Protein AF-A0A840GLY2-F1 (afdb_monomer_lite)

Secondary structure (DSSP, 8-state):
----------------------------------------------------PPP----------TTSHHHHHHHHHHHHHHHHHHHHHHHHHHHHHHHHHHHHHHHHHHHHHTSS--PPPSSGGGSPP-EEEEE--SSSHHHHHHHHHHTT-EE-HHHHHHHTSTT----SS-EEEEEEEE-TTTTT--SSEEEHHHHHHHHHHTT-BPBPTTHHHHHHHH--SPPTT-EEEE-B--EE-TTS-EEEEEEEE-SS-EEEEEEE--TTPEEETT-EEEEEPP--SSTTHHHHHHHTT----

Structure (mmCIF, N/CA/C/O backbone):
data_AF-A0A840GLY2-F1
#
_entry.id   AF-A0A840GLY2-F1
#
loop_
_atom_site.group_PDB
_atom_site.id
_atom_site.type_symbol
_atom_site.label_atom_id
_atom_site.label_alt_id
_atom_site.label_comp_id
_atom_site.label_asym_id
_atom_site.label_entity_id
_atom_site.label_seq_id
_atom_site.pdbx_PDB_ins_code
_atom_site.Cartn_x
_atom_site.Cartn_y
_atom_site.Cartn_z
_atom_site.occupancy
_atom_site.B_iso_or_equiv
_atom_site.auth_seq_id
_atom_site.auth_comp_id
_atom_site.auth_asym_id
_atom_site.auth_atom_id
_atom_site.pdbx_PDB_model_num
ATOM 1 N N . MET A 1 1 ? -36.210 34.118 46.862 1.00 35.44 1 MET A N 1
ATOM 2 C CA . MET A 1 1 ? -36.158 35.225 45.886 1.00 35.44 1 MET A CA 1
ATOM 3 C C . MET A 1 1 ? -35.766 34.609 44.563 1.00 35.44 1 MET A C 1
ATOM 5 O O . MET A 1 1 ? -34.652 34.125 44.460 1.00 35.44 1 MET A O 1
ATOM 9 N N . GLU A 1 2 ? -36.771 34.162 43.816 1.00 34.62 2 GLU A N 1
ATOM 10 C CA . GLU A 1 2 ? -37.404 34.857 42.666 1.00 34.62 2 GLU A CA 1
ATOM 11 C C . GLU A 1 2 ? -36.790 34.300 41.367 1.00 34.62 2 GLU A C 1
ATOM 13 O O . GLU A 1 2 ? -35.580 34.361 41.198 1.00 34.62 2 GLU A O 1
ATOM 18 N N . ILE A 1 3 ? -37.504 33.421 40.640 1.00 31.73 3 ILE A N 1
ATOM 19 C CA . ILE A 1 3 ? -38.451 33.728 39.532 1.00 31.73 3 ILE A CA 1
ATOM 20 C C . ILE A 1 3 ? -37.669 34.408 38.390 1.00 31.73 3 ILE A C 1
ATOM 22 O O . ILE A 1 3 ? -37.096 35.463 38.605 1.00 31.73 3 ILE A O 1
ATOM 26 N N . GLY A 1 4 ? -37.485 33.842 37.194 1.00 28.92 4 GLY A N 1
ATOM 27 C CA . GLY A 1 4 ? -38.467 33.305 36.240 1.00 28.92 4 GLY A CA 1
ATOM 28 C C . GLY A 1 4 ? -38.358 34.138 34.945 1.00 28.92 4 GLY A C 1
ATOM 29 O O . GLY A 1 4 ? -38.180 35.347 35.041 1.00 28.92 4 GLY A O 1
ATOM 30 N N . ILE A 1 5 ? -38.311 33.522 33.753 1.00 35.03 5 ILE A N 1
ATOM 31 C CA . ILE A 1 5 ? -39.188 33.704 32.552 1.00 35.03 5 ILE A CA 1
ATOM 32 C C . ILE A 1 5 ? -38.252 33.400 31.345 1.00 35.03 5 ILE A C 1
ATOM 34 O O . ILE A 1 5 ? -37.137 33.910 31.348 1.00 35.03 5 ILE A O 1
ATOM 38 N N . LEU A 1 6 ? -38.425 32.466 30.394 1.00 29.66 6 LEU A N 1
ATOM 39 C CA . LEU A 1 6 ? -39.502 31.924 29.533 1.00 29.66 6 LEU A CA 1
ATOM 40 C C . LEU A 1 6 ? -39.936 32.808 28.334 1.00 29.66 6 LEU A C 1
ATOM 42 O O . LEU A 1 6 ? -40.080 34.010 28.468 1.00 29.66 6 LEU A O 1
ATOM 46 N N . GLU A 1 7 ? -40.200 32.132 27.205 1.00 31.02 7 GLU A N 1
ATOM 47 C CA . GLU A 1 7 ? -40.752 32.562 25.893 1.00 31.02 7 GLU A CA 1
ATOM 48 C C . GLU A 1 7 ? -39.745 33.065 24.833 1.00 31.02 7 GLU A C 1
ATOM 50 O O . GLU A 1 7 ? -39.014 34.019 25.058 1.00 31.02 7 GLU A O 1
ATOM 55 N N . ALA A 1 8 ? -39.505 32.419 23.677 1.00 33.22 8 ALA A N 1
ATOM 56 C CA . ALA A 1 8 ? -40.306 31.694 22.664 1.00 33.22 8 ALA A CA 1
ATOM 57 C C . ALA A 1 8 ? -41.008 32.598 21.637 1.00 33.22 8 ALA A C 1
ATOM 59 O O . ALA A 1 8 ? -42.093 33.071 21.925 1.00 33.22 8 ALA A O 1
ATOM 60 N N . ILE A 1 9 ? -40.452 32.720 20.415 1.00 31.83 9 ILE A N 1
ATOM 61 C CA . ILE A 1 9 ? -41.173 33.020 19.154 1.00 31.83 9 ILE A CA 1
ATOM 62 C C . ILE A 1 9 ? -40.372 32.424 17.965 1.00 31.83 9 ILE A C 1
ATOM 64 O O . ILE A 1 9 ? -39.223 32.799 17.746 1.00 31.83 9 ILE A O 1
ATOM 68 N N . GLY A 1 10 ? -40.963 31.505 17.187 1.00 27.16 10 GLY A N 1
ATOM 69 C CA . GLY A 1 10 ? -40.591 31.237 15.776 1.00 27.16 10 GLY A CA 1
ATOM 70 C C . GLY A 1 10 ? -41.620 31.888 14.830 1.00 27.16 10 GLY A C 1
ATOM 71 O O . GLY A 1 10 ? -42.424 32.678 15.317 1.00 27.16 10 GLY A O 1
ATOM 72 N N . PRO A 1 11 ? -41.769 31.517 13.541 1.00 45.19 11 PRO A N 1
ATOM 73 C CA . PRO A 1 11 ? -40.858 30.907 12.566 1.00 45.19 11 PRO A CA 1
ATOM 74 C C . PRO A 1 11 ? -40.712 31.790 11.290 1.00 45.19 11 PRO A C 1
ATOM 76 O O . PRO A 1 11 ? -41.474 32.732 11.088 1.00 45.19 11 PRO A O 1
ATOM 79 N N . ALA A 1 12 ? -39.805 31.459 10.360 1.00 32.25 12 ALA A N 1
ATOM 80 C CA . ALA A 1 12 ? -39.877 31.996 8.993 1.00 32.25 12 ALA A CA 1
ATOM 81 C C . ALA A 1 12 ? -39.403 30.988 7.933 1.00 32.25 12 ALA A C 1
ATOM 83 O O . ALA A 1 12 ? -38.275 30.505 7.935 1.00 32.25 12 ALA A O 1
ATOM 84 N N . SER A 1 13 ? -40.345 30.691 7.041 1.00 31.84 13 SER A N 1
ATOM 85 C CA . SER A 1 13 ? -40.283 29.898 5.812 1.00 31.84 13 SER A CA 1
ATOM 86 C C . SER A 1 13 ? -39.283 30.451 4.789 1.00 31.84 13 SER A C 1
ATOM 88 O O . SER A 1 13 ? -39.137 31.668 4.681 1.00 31.84 13 SER A O 1
ATOM 90 N N . GLY A 1 14 ? -38.645 29.591 3.979 1.00 28.25 14 GLY A N 1
ATOM 91 C CA . GLY A 1 14 ? -37.695 30.101 2.986 1.00 28.25 14 GLY A CA 1
ATOM 92 C C . GLY A 1 14 ? -37.009 29.141 2.016 1.00 28.25 14 GLY A C 1
ATOM 93 O O . GLY A 1 14 ? -35.805 29.234 1.856 1.00 28.25 14 GLY A O 1
ATOM 94 N N . ARG A 1 15 ? -37.797 28.347 1.284 1.00 29.39 15 ARG A N 1
ATOM 95 C CA . ARG A 1 15 ? -37.587 28.014 -0.144 1.00 29.39 15 ARG A CA 1
ATOM 96 C C . ARG A 1 15 ? -36.472 27.023 -0.556 1.00 29.39 15 ARG A C 1
ATOM 98 O O . ARG A 1 15 ? -35.274 27.235 -0.437 1.00 29.39 15 ARG A O 1
ATOM 105 N N . ILE A 1 16 ? -36.970 25.962 -1.186 1.00 32.50 16 ILE A N 1
ATOM 106 C CA . ILE A 1 16 ? -36.296 24.942 -1.986 1.00 32.50 16 ILE A CA 1
ATOM 107 C C . ILE A 1 16 ? -35.784 25.565 -3.292 1.00 32.50 16 ILE A C 1
ATOM 109 O O . ILE A 1 16 ? -36.554 26.215 -4.000 1.00 32.50 16 ILE A O 1
ATOM 113 N N . SER A 1 17 ? -34.547 25.259 -3.674 1.00 30.58 17 SER A N 1
ATOM 114 C CA . SER A 1 17 ? -34.108 25.328 -5.071 1.00 30.58 17 SER A CA 1
ATOM 115 C C . SER A 1 17 ? -33.097 24.223 -5.365 1.00 30.58 17 SER A C 1
ATOM 117 O O . SER A 1 17 ? -31.976 24.226 -4.865 1.00 30.58 17 SER A O 1
ATOM 119 N N . LYS A 1 18 ? -33.547 23.269 -6.189 1.00 35.34 18 LYS A N 1
ATOM 120 C CA . LYS A 1 18 ? -32.720 22.349 -6.974 1.00 35.34 18 LYS A CA 1
ATOM 121 C C . LYS A 1 18 ? -31.792 23.161 -7.878 1.00 35.34 18 LYS A C 1
ATOM 123 O O . LYS A 1 18 ? -32.274 24.040 -8.586 1.00 35.34 18 LYS A O 1
ATOM 128 N N . ALA A 1 19 ? -30.523 22.782 -7.946 1.00 30.09 19 ALA A N 1
ATOM 129 C CA . ALA A 1 19 ? -29.671 23.086 -9.086 1.00 30.09 19 ALA A CA 1
ATOM 130 C C . ALA A 1 19 ? -28.915 21.811 -9.469 1.00 30.09 19 ALA A C 1
ATOM 132 O O . ALA A 1 19 ? -28.024 21.354 -8.757 1.00 30.09 19 ALA A O 1
ATOM 133 N N . ALA A 1 20 ? -29.354 21.211 -10.575 1.00 33.22 20 ALA A N 1
ATOM 134 C CA . ALA A 1 20 ? -28.545 20.311 -11.373 1.00 33.22 20 ALA A CA 1
ATOM 135 C C . ALA A 1 20 ? -27.450 21.152 -12.045 1.00 33.22 20 ALA A C 1
ATOM 137 O O . ALA A 1 20 ? -27.747 22.216 -12.585 1.00 33.22 20 ALA A O 1
ATOM 138 N N . GLY A 1 21 ? -26.203 20.696 -11.974 1.00 28.17 21 GLY A N 1
ATOM 139 C CA . GLY A 1 21 ? -25.061 21.318 -12.634 1.00 28.17 21 GLY A CA 1
ATOM 140 C C . GLY A 1 21 ? -24.268 20.233 -13.341 1.00 28.17 21 GLY A C 1
ATOM 141 O O . GLY A 1 21 ? -23.598 19.428 -12.703 1.00 28.17 21 GLY A O 1
ATOM 142 N N . GLU A 1 22 ? -24.443 20.182 -14.652 1.00 29.03 22 GLU A N 1
ATOM 143 C CA . GLU A 1 22 ? -23.844 19.251 -15.597 1.00 29.03 22 GLU A CA 1
ATOM 144 C C . GLU A 1 22 ? -22.314 19.417 -15.646 1.00 29.03 22 GLU A C 1
ATOM 146 O O . GLU A 1 22 ? -21.796 20.525 -15.789 1.00 29.03 22 GLU A O 1
ATOM 151 N N . CYS A 1 23 ? -21.569 18.309 -15.563 1.00 28.14 23 CYS A N 1
ATOM 152 C CA . CYS A 1 23 ? -20.134 18.292 -15.849 1.00 28.14 23 CYS A CA 1
ATOM 153 C C . CYS A 1 23 ? -19.909 18.292 -17.367 1.00 28.14 23 CYS A C 1
ATOM 155 O O . CYS A 1 23 ? -19.900 17.243 -18.009 1.00 28.14 23 CYS A O 1
ATOM 157 N N . SER A 1 24 ? -19.708 19.482 -17.929 1.00 25.92 24 SER A N 1
ATOM 158 C CA . SER A 1 24 ? -19.234 19.695 -19.297 1.00 25.92 24 SER A CA 1
ATOM 159 C C . SER A 1 24 ? -17.702 19.653 -19.337 1.00 25.92 24 SER A C 1
ATOM 161 O O . SER A 1 24 ? -17.035 20.601 -18.922 1.00 25.92 24 SER A O 1
ATOM 163 N N . TRP A 1 25 ? -17.138 18.566 -19.866 1.00 27.78 25 TRP A N 1
ATOM 164 C CA . TRP A 1 25 ? -15.734 18.496 -20.274 1.00 27.78 25 TRP A CA 1
ATOM 165 C C . TRP A 1 25 ? -15.577 19.070 -21.683 1.00 27.78 25 TRP A C 1
ATOM 167 O O . TRP A 1 25 ? -15.739 18.344 -22.658 1.00 27.78 25 TRP A O 1
ATOM 177 N N . THR A 1 26 ? -15.213 20.346 -21.807 1.00 31.88 26 THR A N 1
ATOM 178 C CA . THR A 1 26 ? -14.628 20.881 -23.046 1.00 31.88 26 THR A CA 1
ATOM 179 C C . THR A 1 26 ? -13.666 22.020 -22.735 1.00 31.88 26 THR A C 1
ATOM 181 O O . THR A 1 26 ? -14.089 23.046 -22.204 1.00 31.88 26 THR A O 1
ATOM 184 N N . SER A 1 27 ? -12.397 21.831 -23.108 1.00 32.06 27 SER A N 1
ATOM 185 C CA . SER A 1 27 ? -11.598 22.747 -23.948 1.00 32.06 27 SER A CA 1
ATOM 186 C C . SER A 1 27 ? -10.120 22.747 -23.551 1.00 32.06 27 SER A C 1
ATOM 188 O O . SER A 1 27 ? -9.711 23.353 -22.565 1.00 32.06 27 SER A O 1
ATOM 190 N N . PHE A 1 28 ? -9.319 22.080 -24.382 1.00 33.28 28 PHE A N 1
ATOM 191 C CA . PHE A 1 28 ? -7.893 22.353 -24.556 1.00 33.28 28 PHE A CA 1
ATOM 192 C C . PHE A 1 28 ? -7.701 23.750 -25.166 1.00 33.28 28 PHE A C 1
ATOM 194 O O . PHE A 1 28 ? -8.447 24.102 -26.082 1.00 33.28 28 PHE A O 1
ATOM 201 N N . PRO A 1 29 ? -6.631 24.474 -24.806 1.00 32.34 29 PRO A N 1
ATOM 202 C CA . PRO A 1 29 ? -6.014 25.416 -25.719 1.00 32.34 29 PRO A CA 1
ATOM 203 C C . PRO A 1 29 ? -4.637 24.909 -26.156 1.00 32.34 29 PRO A C 1
ATOM 205 O O . PRO A 1 29 ? -3.716 24.711 -25.367 1.00 32.34 29 PRO A O 1
ATOM 208 N N . SER A 1 30 ? -4.524 24.714 -27.462 1.00 33.09 30 SER A N 1
ATOM 209 C CA . SER A 1 30 ? -3.294 24.571 -28.227 1.00 33.09 30 SER A CA 1
ATOM 210 C C . SER A 1 30 ? -2.715 25.948 -28.548 1.00 33.09 30 SER A C 1
ATOM 212 O O . SER A 1 30 ? -3.375 26.703 -29.259 1.00 33.09 30 SER A O 1
ATOM 214 N N . VAL A 1 31 ? -1.485 26.243 -28.114 1.00 33.62 31 VAL A N 1
ATOM 215 C CA . VAL A 1 31 ? -0.622 27.275 -28.723 1.00 33.62 31 VAL A CA 1
ATOM 216 C C . VAL A 1 31 ? 0.848 26.838 -28.606 1.00 33.62 31 VAL A C 1
ATOM 218 O O . VAL A 1 31 ? 1.358 26.648 -27.505 1.00 33.62 31 VAL A O 1
ATOM 221 N N . LEU A 1 32 ? 1.501 26.659 -29.760 1.00 33.53 32 LEU A N 1
ATOM 222 C CA . LEU A 1 32 ? 2.957 26.532 -29.943 1.00 33.53 32 LEU A CA 1
ATOM 223 C C . LEU A 1 32 ? 3.633 27.914 -29.842 1.00 33.53 32 LEU A C 1
ATOM 225 O O . LEU A 1 32 ? 2.973 28.928 -30.075 1.00 33.53 32 LEU A O 1
ATOM 229 N N . PRO A 1 33 ? 4.960 27.966 -29.625 1.00 33.72 33 PRO A N 1
ATOM 230 C CA . PRO A 1 33 ? 5.798 28.298 -30.782 1.00 33.72 33 PRO A CA 1
ATOM 231 C C . PRO A 1 33 ? 7.102 27.480 -30.912 1.00 33.72 33 PRO A C 1
ATOM 233 O O . PRO A 1 33 ? 7.666 26.996 -29.933 1.00 33.72 33 PRO A O 1
ATOM 236 N N . LEU A 1 34 ? 7.533 27.369 -32.176 1.00 29.11 34 LEU A N 1
ATOM 237 C CA . LEU A 1 34 ? 8.881 27.077 -32.701 1.00 29.11 34 LEU A CA 1
ATOM 238 C C . LEU A 1 34 ? 9.947 28.032 -32.088 1.00 29.11 34 LEU A C 1
ATOM 240 O O . LEU A 1 34 ? 9.565 29.101 -31.624 1.00 29.11 34 LEU A O 1
ATOM 244 N N . ASP A 1 35 ? 11.265 27.808 -31.998 1.00 26.70 35 ASP A N 1
ATOM 245 C CA . ASP A 1 35 ? 12.289 27.058 -32.749 1.00 26.70 35 ASP A CA 1
ATOM 246 C C . ASP A 1 35 ? 13.513 26.807 -31.827 1.00 26.70 35 ASP A C 1
ATOM 248 O O . ASP A 1 35 ? 13.739 27.585 -30.900 1.00 26.70 35 ASP A O 1
ATOM 252 N N . SER A 1 36 ? 14.343 25.792 -32.119 1.00 28.14 36 SER A N 1
ATOM 253 C CA . SER A 1 36 ? 15.823 25.888 -32.202 1.00 28.14 36 SER A CA 1
ATOM 254 C C . SER A 1 36 ? 16.490 24.511 -32.092 1.00 28.14 36 SER A C 1
ATOM 256 O O . SER A 1 36 ? 16.318 23.780 -31.120 1.00 28.14 36 SER A O 1
ATOM 258 N N . GLU A 1 37 ? 17.301 24.203 -33.099 1.00 30.86 37 GLU A N 1
ATOM 259 C CA . GLU A 1 37 ? 18.143 23.018 -33.249 1.00 30.86 37 GLU A CA 1
ATOM 260 C C . GLU A 1 37 ? 19.211 22.847 -32.154 1.00 30.86 37 GLU A C 1
ATOM 262 O O . GLU A 1 37 ? 19.767 23.828 -31.666 1.00 30.86 37 GLU A O 1
ATOM 267 N N . ALA A 1 38 ? 19.572 21.589 -31.870 1.00 28.75 38 ALA A N 1
ATOM 268 C CA . ALA A 1 38 ? 20.957 21.088 -31.870 1.00 28.75 38 ALA A CA 1
ATOM 269 C C . ALA A 1 38 ? 20.946 19.575 -31.581 1.00 28.75 38 ALA A C 1
ATOM 271 O O . ALA A 1 38 ? 20.470 19.127 -30.539 1.00 28.75 38 ALA A O 1
ATOM 272 N N . GLY A 1 39 ? 21.429 18.779 -32.536 1.00 24.11 39 GLY A N 1
ATOM 273 C CA . GLY A 1 39 ? 21.395 17.320 -32.473 1.00 24.11 39 GLY A CA 1
ATOM 274 C C . GLY A 1 39 ? 22.487 16.682 -31.617 1.00 24.11 39 GLY A C 1
ATOM 275 O O . GLY A 1 39 ? 23.503 17.297 -31.313 1.00 24.11 39 GLY A O 1
ATOM 276 N N . PHE A 1 40 ? 22.320 15.388 -31.336 1.00 24.36 40 PHE A N 1
ATOM 277 C CA . PHE A 1 40 ? 23.427 14.445 -31.451 1.00 24.36 40 PHE A CA 1
ATOM 278 C C . PHE A 1 40 ? 22.937 13.014 -31.691 1.00 24.36 40 PHE A C 1
ATOM 280 O O . PHE A 1 40 ? 21.844 12.602 -31.315 1.00 24.36 40 PHE A O 1
ATOM 287 N N . PHE A 1 41 ? 23.807 12.315 -32.396 1.00 24.61 41 PHE A N 1
ATOM 288 C CA . PHE A 1 41 ? 23.723 11.027 -33.055 1.00 24.61 41 PHE A CA 1
ATOM 289 C C . PHE A 1 41 ? 23.687 9.850 -32.066 1.00 24.61 41 PHE A C 1
ATOM 291 O O . PHE A 1 41 ? 24.464 9.834 -31.116 1.00 24.61 41 PHE A O 1
ATOM 298 N N . CYS A 1 42 ? 22.905 8.807 -32.360 1.00 26.25 42 CYS A N 1
ATOM 299 C CA . CYS A 1 42 ? 23.371 7.435 -32.156 1.00 26.25 42 CYS A CA 1
ATOM 300 C C . CYS A 1 42 ? 22.686 6.482 -33.142 1.00 26.25 42 CYS A C 1
ATOM 302 O O . CYS A 1 42 ? 21.477 6.263 -33.133 1.00 26.25 42 CYS A O 1
ATOM 304 N N . GLN A 1 43 ? 23.530 5.977 -34.027 1.00 26.36 43 GLN A N 1
ATOM 305 C CA . GLN A 1 43 ? 23.300 5.062 -35.125 1.00 26.36 43 GLN A CA 1
ATOM 306 C C . GLN A 1 43 ? 23.180 3.630 -34.597 1.00 26.36 43 GLN A C 1
ATOM 308 O O . GLN A 1 43 ? 24.006 3.211 -33.793 1.00 26.36 43 GLN A O 1
ATOM 313 N N . LEU A 1 44 ? 22.210 2.860 -35.094 1.00 28.81 44 LEU A N 1
ATOM 314 C CA . LEU A 1 44 ? 22.298 1.401 -35.110 1.00 28.81 44 LEU A CA 1
ATOM 315 C C . LEU A 1 44 ? 21.654 0.860 -36.390 1.00 28.81 44 LEU A C 1
ATOM 317 O O . LEU A 1 44 ? 20.444 0.915 -36.597 1.00 28.81 44 LEU A O 1
ATOM 321 N N . ASP A 1 45 ? 22.544 0.368 -37.246 1.00 28.88 45 ASP A N 1
ATOM 322 C CA . ASP A 1 45 ? 22.315 -0.388 -38.467 1.00 28.88 45 ASP A CA 1
ATOM 323 C C . ASP A 1 45 ? 21.385 -1.592 -38.268 1.00 28.88 45 ASP A C 1
ATOM 325 O O . ASP A 1 45 ? 21.636 -2.451 -37.418 1.00 28.88 45 ASP A O 1
ATOM 329 N N . ARG A 1 46 ? 20.422 -1.758 -39.183 1.00 30.44 46 ARG A N 1
ATOM 330 C CA . ARG A 1 46 ? 20.175 -3.067 -39.804 1.00 30.44 46 ARG A CA 1
ATOM 331 C C . ARG A 1 46 ? 19.500 -2.914 -41.168 1.00 30.44 46 ARG A C 1
ATOM 333 O O . ARG A 1 46 ? 18.293 -2.726 -41.272 1.00 30.44 46 ARG A O 1
ATOM 340 N N . LYS A 1 47 ? 20.321 -3.039 -42.213 1.00 31.92 47 LYS A N 1
ATOM 341 C CA . LYS A 1 47 ? 19.916 -3.311 -43.595 1.00 31.92 47 LYS A CA 1
ATOM 342 C C . LYS A 1 47 ? 19.081 -4.590 -43.673 1.00 31.92 47 LYS A C 1
ATOM 344 O O . LYS A 1 47 ? 19.488 -5.625 -43.147 1.00 31.92 47 LYS A O 1
ATOM 349 N N . SER A 1 48 ? 18.007 -4.549 -44.448 1.00 31.38 48 SER A N 1
ATOM 350 C CA . SER A 1 48 ? 17.575 -5.709 -45.223 1.00 31.38 48 SER A CA 1
ATOM 351 C C . SER A 1 48 ? 17.092 -5.232 -46.586 1.00 31.38 48 SER A C 1
ATOM 353 O O . SER A 1 48 ? 15.959 -4.777 -46.744 1.00 31.38 48 SER A O 1
ATOM 355 N N . ASP A 1 49 ? 18.013 -5.307 -47.543 1.00 33.00 49 ASP A N 1
ATOM 356 C CA . ASP A 1 49 ? 17.756 -5.259 -48.972 1.00 33.00 49 ASP A CA 1
ATOM 357 C C . ASP A 1 49 ? 16.801 -6.395 -49.361 1.00 33.00 49 ASP A C 1
ATOM 359 O O . ASP A 1 49 ? 17.057 -7.562 -49.062 1.00 33.00 49 ASP A O 1
ATOM 363 N N . PHE A 1 50 ? 15.732 -6.073 -50.086 1.00 29.55 50 PHE A N 1
ATOM 364 C CA . PHE A 1 50 ? 15.091 -7.040 -50.973 1.00 29.55 50 PHE A CA 1
ATOM 365 C C . PHE A 1 50 ? 14.664 -6.330 -52.257 1.00 29.55 50 PHE A C 1
ATOM 367 O O . PHE A 1 50 ? 13.528 -5.892 -52.435 1.00 29.55 50 PHE A O 1
ATOM 374 N N . ALA A 1 51 ? 15.639 -6.178 -53.153 1.00 34.97 51 ALA A N 1
ATOM 375 C CA . ALA A 1 51 ? 15.404 -5.867 -54.551 1.00 34.97 51 ALA A CA 1
ATOM 376 C C . ALA A 1 51 ? 14.732 -7.082 -55.205 1.00 34.97 51 ALA A C 1
ATOM 378 O O . ALA A 1 51 ? 15.340 -8.143 -55.337 1.00 34.97 51 ALA A O 1
ATOM 379 N N . MET A 1 52 ? 13.465 -6.939 -55.592 1.00 26.67 52 MET A N 1
ATOM 380 C CA . MET A 1 52 ? 12.736 -7.991 -56.292 1.00 26.67 52 MET A CA 1
ATOM 381 C C . MET A 1 52 ? 12.783 -7.724 -57.797 1.00 26.67 52 MET A C 1
ATOM 383 O O . MET A 1 52 ? 12.143 -6.812 -58.321 1.00 26.67 52 MET A O 1
ATOM 387 N N . SER A 1 53 ? 13.604 -8.523 -58.470 1.00 30.92 53 SER A N 1
ATOM 388 C CA . SER A 1 53 ? 13.781 -8.561 -59.917 1.00 30.92 53 SER A CA 1
ATOM 389 C C . SER A 1 53 ? 12.470 -8.842 -60.654 1.00 30.92 53 SER A C 1
ATOM 391 O O . SER A 1 53 ? 11.712 -9.745 -60.306 1.00 30.92 53 SER A O 1
ATOM 393 N N . ILE A 1 54 ? 12.247 -8.073 -61.717 1.00 34.50 54 ILE A N 1
ATOM 394 C CA . ILE A 1 54 ? 11.135 -8.182 -62.665 1.00 34.50 54 ILE A CA 1
ATOM 395 C C . ILE A 1 54 ? 11.325 -9.426 -63.550 1.00 34.50 54 ILE A C 1
ATOM 397 O O . ILE A 1 54 ? 12.336 -9.495 -64.254 1.00 34.50 54 ILE A O 1
ATOM 401 N N . PRO A 1 55 ? 10.347 -10.342 -63.664 1.00 33.06 55 PRO A N 1
ATOM 402 C CA . PRO A 1 55 ? 10.221 -11.175 -64.844 1.00 33.06 55 PRO A CA 1
ATOM 403 C C . PRO A 1 55 ? 9.319 -10.474 -65.866 1.00 33.06 55 PRO A C 1
ATOM 405 O O . PRO A 1 55 ? 8.144 -10.196 -65.621 1.00 33.06 55 PRO A O 1
ATOM 408 N N . LYS A 1 56 ? 9.877 -10.205 -67.050 1.00 44.31 56 LYS A N 1
ATOM 409 C CA . LYS A 1 56 ? 9.091 -9.921 -68.252 1.00 44.31 56 LYS A CA 1
ATOM 410 C C . LYS A 1 56 ? 8.317 -11.186 -68.615 1.00 44.31 56 LYS A C 1
ATOM 412 O O . LYS A 1 56 ? 8.916 -12.170 -69.033 1.00 44.31 56 LYS A O 1
ATOM 417 N N . SER A 1 57 ? 6.998 -11.128 -68.510 1.00 33.41 57 SER A N 1
ATOM 418 C CA . SER A 1 57 ? 6.099 -12.063 -69.178 1.00 33.41 57 SER A CA 1
ATOM 419 C C . SER A 1 57 ? 5.098 -11.250 -69.987 1.00 33.41 57 SER A C 1
ATOM 421 O O . SER A 1 57 ? 4.193 -10.613 -69.451 1.00 33.41 57 SER A O 1
ATOM 423 N N . ILE A 1 58 ? 5.338 -11.204 -71.296 1.00 46.62 58 ILE A N 1
ATOM 424 C CA . ILE A 1 58 ? 4.353 -10.771 -72.278 1.00 46.62 58 ILE A CA 1
ATOM 425 C C . ILE A 1 58 ? 3.442 -11.973 -72.504 1.00 46.62 58 ILE A C 1
ATOM 427 O O . ILE A 1 58 ? 3.874 -12.986 -73.049 1.00 46.62 58 ILE A O 1
ATOM 431 N N . THR A 1 59 ? 2.172 -11.865 -72.127 1.00 35.84 59 THR A N 1
ATOM 432 C CA . THR A 1 59 ? 1.110 -12.642 -72.774 1.00 35.84 59 THR A CA 1
ATOM 433 C C . THR A 1 59 ? -0.166 -11.807 -72.806 1.00 35.84 59 THR A C 1
ATOM 435 O O . THR A 1 59 ? -0.898 -11.678 -71.834 1.00 35.84 59 THR A O 1
ATOM 438 N N . GLN A 1 60 ? -0.327 -11.137 -73.943 1.00 46.16 60 GLN A N 1
ATOM 439 C CA . GLN A 1 60 ? -1.568 -10.832 -74.652 1.00 46.16 60 GLN A CA 1
ATOM 440 C C . GLN A 1 60 ? -2.886 -11.040 -73.875 1.00 46.16 60 GLN A C 1
ATOM 442 O O . GLN A 1 60 ? -3.450 -12.130 -73.868 1.00 46.16 60 GLN A O 1
ATOM 447 N N . CYS A 1 61 ? -3.431 -9.956 -73.312 1.00 33.50 61 CYS A N 1
ATOM 448 C CA . CYS A 1 61 ? -4.841 -9.895 -72.922 1.00 33.50 61 CYS A CA 1
ATOM 449 C C . CYS A 1 61 ? -5.663 -9.364 -74.097 1.00 33.50 61 CYS A C 1
ATOM 451 O O . CYS A 1 61 ? -5.600 -8.185 -74.451 1.00 33.50 61 CYS A O 1
ATOM 453 N N . THR A 1 62 ? -6.444 -10.257 -74.695 1.00 41.19 62 THR A N 1
ATOM 454 C CA . THR A 1 62 ? -7.563 -9.909 -75.560 1.00 41.19 62 THR A CA 1
ATOM 455 C C . THR A 1 62 ? -8.593 -9.086 -74.785 1.00 41.19 62 THR A C 1
ATOM 457 O O . THR A 1 62 ? -8.869 -9.295 -73.605 1.00 41.19 62 THR A O 1
ATOM 460 N N . SER A 1 63 ? -9.144 -8.097 -75.479 1.00 50.25 63 SER A N 1
ATOM 461 C CA . SER A 1 63 ? -10.218 -7.224 -75.019 1.00 50.25 63 SER A CA 1
ATOM 462 C C . SER A 1 63 ? -11.468 -8.047 -74.671 1.00 50.25 63 SER A C 1
ATOM 464 O O . SER A 1 63 ? -12.129 -8.548 -75.580 1.00 50.25 63 SER A O 1
ATOM 466 N N . VAL A 1 64 ? -11.832 -8.139 -73.386 1.00 47.59 64 VAL A N 1
ATOM 467 C CA . VAL A 1 64 ? -13.166 -8.586 -72.951 1.00 47.59 64 VAL A CA 1
ATOM 468 C C . VAL A 1 64 ? -13.660 -7.743 -71.762 1.00 47.59 64 VAL A C 1
ATOM 470 O O . VAL A 1 64 ? -13.087 -7.746 -70.678 1.00 47.59 64 VAL A O 1
ATOM 473 N N . ASN A 1 65 ? -14.751 -7.015 -72.019 1.00 50.78 65 ASN A N 1
ATOM 474 C CA . ASN A 1 65 ? -15.739 -6.402 -71.120 1.00 50.78 65 ASN A CA 1
ATOM 475 C C . ASN A 1 65 ? -15.297 -5.516 -69.933 1.00 50.78 65 ASN A C 1
ATOM 477 O O . ASN A 1 65 ? -15.054 -5.960 -68.813 1.00 50.78 65 ASN A O 1
ATOM 481 N N . ARG A 1 66 ? -15.408 -4.195 -70.143 1.00 49.03 66 ARG A N 1
ATOM 482 C CA . ARG A 1 66 ? -15.210 -3.119 -69.151 1.00 49.03 66 ARG A CA 1
ATOM 483 C C . ARG A 1 66 ? -16.377 -2.895 -68.170 1.00 49.03 66 ARG A C 1
ATOM 485 O O . ARG A 1 66 ? -16.265 -2.017 -67.325 1.00 49.03 66 ARG A O 1
ATOM 492 N N . HIS A 1 67 ? -17.483 -3.637 -68.260 1.00 47.94 67 HIS A N 1
ATOM 493 C CA . HIS A 1 67 ? -18.687 -3.377 -67.446 1.00 47.94 67 HIS A CA 1
ATOM 494 C C . HIS A 1 67 ? -18.833 -4.235 -66.176 1.00 47.94 67 HIS A C 1
ATOM 496 O O . HIS A 1 67 ? -19.555 -3.832 -65.273 1.00 47.94 67 HIS A O 1
ATOM 502 N N . ASN A 1 68 ? -18.113 -5.357 -66.033 1.00 53.34 68 ASN A N 1
ATOM 503 C CA . ASN A 1 68 ? -18.314 -6.281 -64.898 1.00 53.34 68 ASN A CA 1
ATOM 504 C C . ASN A 1 68 ? -17.312 -6.105 -63.735 1.00 53.34 68 ASN A C 1
ATOM 506 O O . ASN A 1 68 ? -17.347 -6.816 -62.736 1.00 53.34 68 ASN A O 1
ATOM 510 N N . ARG A 1 69 ? -16.376 -5.160 -63.873 1.00 53.31 69 ARG A N 1
ATOM 511 C CA . ARG A 1 69 ? -15.294 -4.924 -62.903 1.00 53.31 69 ARG A CA 1
ATOM 512 C C . ARG A 1 69 ? -15.698 -3.936 -61.799 1.00 53.31 69 ARG A C 1
ATOM 514 O O . ARG A 1 69 ? -15.136 -3.975 -60.711 1.00 53.31 69 ARG A O 1
ATOM 521 N N . SER A 1 70 ? -16.695 -3.089 -62.069 1.00 58.50 70 SER A N 1
ATOM 522 C CA . SER A 1 70 ? -17.226 -2.106 -61.114 1.00 58.50 70 SER A CA 1
ATOM 523 C C . SER A 1 70 ? -18.097 -2.769 -60.043 1.00 58.50 70 SER A C 1
ATOM 525 O O . SER A 1 70 ? -17.879 -2.558 -58.852 1.00 58.50 70 SER A O 1
ATOM 527 N N . THR A 1 71 ? -19.014 -3.650 -60.450 1.00 57.56 71 THR A N 1
ATOM 528 C CA . THR A 1 71 ? -19.884 -4.430 -59.558 1.00 57.56 71 THR A CA 1
ATOM 529 C C . THR A 1 71 ? -19.080 -5.346 -58.641 1.00 57.56 71 THR A C 1
ATOM 531 O O . THR A 1 71 ? -19.271 -5.307 -57.430 1.00 57.56 71 THR A O 1
ATOM 534 N N . ALA A 1 72 ? -18.109 -6.092 -59.177 1.00 62.69 72 ALA A N 1
ATOM 535 C CA . ALA A 1 72 ? -17.225 -6.946 -58.377 1.00 62.69 72 ALA A CA 1
ATOM 536 C C . ALA A 1 72 ? -16.415 -6.161 -57.321 1.00 62.69 72 ALA A C 1
ATOM 538 O O . ALA A 1 72 ? -16.234 -6.637 -56.201 1.00 62.69 72 ALA A O 1
ATOM 539 N N . CYS A 1 73 ? -15.974 -4.940 -57.647 1.00 62.09 73 CYS A N 1
ATOM 540 C CA . CYS A 1 73 ? -15.277 -4.060 -56.706 1.00 62.09 73 CYS A CA 1
ATOM 541 C C . CYS A 1 73 ? -16.213 -3.553 -55.591 1.00 62.09 73 CYS A C 1
ATOM 543 O O . CYS A 1 73 ? -15.826 -3.528 -54.426 1.00 62.09 73 CYS A O 1
ATOM 545 N N . HIS A 1 74 ? -17.472 -3.235 -55.920 1.00 67.44 74 HIS A N 1
ATOM 546 C CA . HIS A 1 74 ? -18.482 -2.844 -54.929 1.00 67.44 74 HIS A CA 1
ATOM 547 C C . HIS A 1 74 ? -18.799 -3.982 -53.949 1.00 67.44 74 HIS A C 1
ATOM 549 O O . HIS A 1 74 ? -18.856 -3.741 -52.746 1.00 67.44 74 HIS A O 1
ATOM 555 N N . TYR A 1 75 ? -18.930 -5.228 -54.422 1.00 74.06 75 TYR A N 1
ATOM 556 C CA . TYR A 1 75 ? -19.155 -6.379 -53.537 1.00 74.06 75 TYR A CA 1
ATOM 557 C C . TYR A 1 75 ? -17.987 -6.621 -52.572 1.00 74.06 75 TYR A C 1
ATOM 559 O O . TYR A 1 75 ? -18.217 -6.929 -51.404 1.00 74.06 75 TYR A O 1
ATOM 567 N N . LEU A 1 76 ? -16.744 -6.427 -53.026 1.00 75.88 76 LEU A N 1
ATOM 568 C CA . LEU A 1 76 ? -15.553 -6.528 -52.176 1.00 75.88 76 LEU A CA 1
ATOM 569 C C . LEU A 1 76 ? -15.520 -5.450 -51.086 1.00 75.88 76 LEU A C 1
ATOM 571 O O . LEU A 1 76 ? -15.254 -5.761 -49.928 1.00 75.88 76 LEU A O 1
ATOM 575 N N . VAL A 1 77 ? -15.838 -4.200 -51.431 1.00 79.00 77 VAL A N 1
ATOM 576 C CA . VAL A 1 77 ? -15.893 -3.093 -50.461 1.00 79.00 77 VAL A CA 1
ATOM 577 C C . VAL A 1 77 ? -17.005 -3.315 -49.432 1.00 79.00 77 VAL A C 1
ATOM 579 O O . VAL A 1 77 ? -16.775 -3.132 -48.238 1.00 79.00 77 VAL A O 1
ATOM 582 N N . VAL A 1 78 ? -18.185 -3.774 -49.860 1.00 82.12 78 VAL A N 1
ATOM 583 C CA . VAL A 1 78 ? -19.302 -4.095 -48.954 1.00 82.12 78 VAL A CA 1
ATOM 584 C C . VAL A 1 78 ? -18.946 -5.253 -48.016 1.00 82.12 78 VAL A C 1
ATOM 586 O O . VAL A 1 78 ? -19.232 -5.173 -46.822 1.00 82.12 78 VAL A O 1
ATOM 589 N N . LEU A 1 79 ? -18.266 -6.293 -48.512 1.00 82.56 79 LEU A N 1
ATOM 590 C CA . LEU A 1 79 ? -17.771 -7.394 -47.680 1.00 82.56 79 LEU A CA 1
ATOM 591 C C . LEU A 1 79 ? -16.776 -6.903 -46.623 1.00 82.56 79 LEU A C 1
ATOM 593 O O . LEU A 1 79 ? -16.950 -7.209 -45.446 1.00 82.56 79 LEU A O 1
ATOM 597 N N . ILE A 1 80 ? -15.791 -6.087 -47.007 1.00 81.56 80 ILE A N 1
ATOM 598 C CA . ILE A 1 80 ? -14.804 -5.530 -46.069 1.00 81.56 80 ILE A CA 1
ATOM 599 C C . ILE A 1 80 ? -15.491 -4.669 -45.001 1.00 81.56 80 ILE A C 1
ATOM 601 O O . ILE A 1 80 ? -15.232 -4.850 -43.812 1.00 81.56 80 ILE A O 1
ATOM 605 N N . LEU A 1 81 ? -16.420 -3.794 -45.395 1.00 78.12 81 LEU A N 1
ATOM 606 C CA . LEU A 1 81 ? -17.179 -2.962 -44.457 1.00 78.12 81 LEU A CA 1
ATOM 607 C C . LEU A 1 81 ? -18.028 -3.807 -43.499 1.00 78.12 81 LEU A C 1
ATOM 609 O O . LEU A 1 81 ? -18.044 -3.531 -42.303 1.00 78.12 81 LEU A O 1
ATOM 613 N N . SER A 1 82 ? -18.680 -4.863 -43.990 1.00 78.75 82 SER A N 1
ATOM 614 C CA . SER A 1 82 ? -19.474 -5.765 -43.146 1.00 78.75 82 SER A CA 1
ATOM 615 C C . SER A 1 82 ? -18.618 -6.513 -42.117 1.00 78.75 82 SER A C 1
ATOM 617 O O . SER A 1 82 ? -19.004 -6.612 -40.953 1.00 78.75 82 SER A O 1
ATOM 619 N N . VAL A 1 83 ? -17.416 -6.957 -42.506 1.00 81.75 83 VAL A N 1
ATOM 620 C CA . VAL A 1 83 ? -16.455 -7.595 -41.597 1.00 81.75 83 VAL A CA 1
ATOM 621 C C . VAL A 1 83 ? -15.950 -6.593 -40.561 1.00 81.75 83 VAL A C 1
ATOM 623 O O . VAL A 1 83 ? -15.936 -6.916 -39.377 1.00 81.75 83 VAL A O 1
ATOM 626 N N . CYS A 1 84 ? -15.608 -5.362 -40.953 1.00 74.25 84 CYS A N 1
ATOM 627 C CA . CYS A 1 84 ? -15.218 -4.315 -40.007 1.00 74.25 84 CYS A CA 1
ATOM 628 C C . CYS A 1 84 ? -16.335 -4.010 -38.999 1.00 74.25 84 CYS A C 1
ATOM 630 O O . CYS A 1 84 ? -16.068 -3.961 -37.802 1.00 74.25 84 CYS A O 1
ATOM 632 N N . ILE A 1 85 ? -17.586 -3.872 -39.447 1.00 76.00 85 ILE A N 1
ATOM 633 C CA . ILE A 1 85 ? -18.731 -3.626 -38.558 1.00 76.00 85 ILE A CA 1
ATOM 634 C C . ILE A 1 85 ? -18.908 -4.778 -37.560 1.00 76.00 85 ILE A C 1
ATOM 636 O O . ILE A 1 85 ? -19.102 -4.523 -36.375 1.00 76.00 85 ILE A O 1
ATOM 640 N N . LEU A 1 86 ? -18.779 -6.034 -38.000 1.00 71.69 86 LEU A N 1
ATOM 641 C CA . LEU A 1 86 ? -18.854 -7.203 -37.114 1.00 71.69 86 LEU A CA 1
ATOM 642 C C . LEU A 1 86 ? -17.714 -7.227 -36.081 1.00 71.69 86 LEU A C 1
ATOM 644 O O . LEU A 1 86 ? -17.953 -7.530 -34.912 1.00 71.69 86 LEU A O 1
ATOM 648 N N . GLN A 1 87 ? -16.494 -6.854 -36.478 1.00 65.94 87 GLN A N 1
ATOM 649 C CA . GLN A 1 87 ? -15.349 -6.755 -35.567 1.00 65.94 87 GLN A CA 1
ATOM 650 C C . GLN A 1 87 ? -15.547 -5.636 -34.529 1.00 65.94 87 GLN A C 1
ATOM 652 O O . GLN A 1 87 ? -15.369 -5.875 -33.335 1.00 65.94 87 GLN A O 1
ATOM 657 N N . LEU A 1 88 ? -16.005 -4.447 -34.940 1.00 64.81 88 LEU A N 1
ATOM 658 C CA . LEU A 1 88 ? -16.322 -3.348 -34.016 1.00 64.81 88 LEU A CA 1
ATOM 659 C C . LEU A 1 88 ? -17.510 -3.674 -33.090 1.00 64.81 88 LEU A C 1
ATOM 661 O O . LEU A 1 88 ? -17.510 -3.305 -31.915 1.00 64.81 88 LEU A O 1
ATOM 665 N N . ALA A 1 89 ? -18.522 -4.387 -33.584 1.00 63.97 89 ALA A N 1
ATOM 666 C CA . ALA A 1 89 ? -19.646 -4.839 -32.766 1.00 63.97 89 ALA A CA 1
ATOM 667 C C . ALA A 1 89 ? -19.204 -5.872 -31.714 1.00 63.97 89 ALA A C 1
ATOM 669 O O . ALA A 1 89 ? -19.642 -5.819 -30.568 1.00 63.97 89 ALA A O 1
ATOM 670 N N . SER A 1 90 ? -18.289 -6.782 -32.066 1.00 63.16 90 SER A N 1
ATOM 671 C CA . SER A 1 90 ? -17.747 -7.752 -31.109 1.00 63.16 90 SER A CA 1
ATOM 672 C C . SER A 1 90 ? -16.883 -7.105 -30.020 1.00 63.16 90 SER A C 1
ATOM 674 O O . SER A 1 90 ? -17.015 -7.466 -28.852 1.00 63.16 90 SER A O 1
ATOM 676 N N . SER A 1 91 ? -16.063 -6.103 -30.360 1.00 61.66 91 SER A N 1
ATOM 677 C CA . SER A 1 91 ? -15.208 -5.410 -29.387 1.00 61.66 91 SER A CA 1
ATOM 678 C C . SER A 1 91 ? -16.013 -4.533 -28.425 1.00 61.66 91 SER A C 1
ATOM 680 O O . SER A 1 91 ? -15.741 -4.510 -27.224 1.00 61.66 91 SER A O 1
ATOM 682 N N . THR A 1 92 ? -17.057 -3.866 -28.921 1.00 58.72 92 THR A N 1
ATOM 683 C CA . THR A 1 92 ? -17.994 -3.094 -28.088 1.00 58.72 92 THR A CA 1
ATOM 684 C C . THR A 1 92 ? -18.819 -4.000 -27.174 1.00 58.72 92 THR A C 1
ATOM 686 O O . THR A 1 92 ? -18.963 -3.690 -25.991 1.00 58.72 92 THR A O 1
ATOM 689 N N . ALA A 1 93 ? -19.278 -5.158 -27.664 1.00 56.91 93 ALA A N 1
ATOM 690 C CA . ALA A 1 93 ? -19.955 -6.161 -26.842 1.00 56.91 93 ALA A CA 1
ATOM 691 C C . ALA A 1 93 ? -19.037 -6.725 -25.739 1.00 56.91 93 ALA A C 1
ATOM 693 O O . ALA A 1 93 ? -19.445 -6.807 -24.582 1.00 56.91 93 ALA A O 1
ATOM 694 N N . GLN A 1 94 ? -17.775 -7.036 -26.058 1.00 58.97 94 GLN A N 1
ATOM 695 C CA . GLN A 1 94 ? -16.780 -7.471 -25.069 1.00 58.97 94 GLN A CA 1
ATOM 696 C C . GLN A 1 94 ? -16.511 -6.397 -24.002 1.00 58.97 94 GLN A C 1
ATOM 698 O O . GLN A 1 94 ? -16.460 -6.716 -22.813 1.00 58.97 94 GLN A O 1
ATOM 703 N N . ALA A 1 95 ? -16.402 -5.123 -24.397 1.00 59.00 95 ALA A N 1
ATOM 704 C CA . ALA A 1 95 ? -16.217 -4.011 -23.463 1.00 59.00 95 ALA A CA 1
ATOM 705 C C . ALA A 1 95 ? -17.433 -3.807 -22.537 1.00 59.00 95 ALA A C 1
ATOM 707 O O . ALA A 1 95 ? -17.270 -3.550 -21.343 1.00 59.00 95 ALA A O 1
ATOM 708 N N . GLN A 1 96 ? -18.655 -3.968 -23.055 1.00 57.06 96 GLN A N 1
ATOM 709 C CA . GLN A 1 96 ? -19.885 -3.870 -22.261 1.00 57.06 96 GLN A CA 1
ATOM 710 C C . GLN A 1 96 ? -20.044 -5.033 -21.271 1.00 57.06 96 GLN A C 1
ATOM 712 O O . GLN A 1 96 ? -20.439 -4.808 -20.125 1.00 57.06 96 GLN A O 1
ATOM 717 N N . CYS A 1 97 ? -19.687 -6.257 -21.669 1.00 60.44 97 CYS A N 1
ATOM 718 C CA . CYS A 1 97 ? -19.660 -7.407 -20.764 1.00 60.44 97 CYS A CA 1
ATOM 719 C C . CYS A 1 97 ? -18.643 -7.208 -19.631 1.00 60.44 97 CYS A C 1
ATOM 721 O O . CYS A 1 97 ? -18.980 -7.429 -18.470 1.00 60.44 97 CYS A O 1
ATOM 723 N N . ALA A 1 98 ? -17.450 -6.686 -19.938 1.00 67.12 98 ALA A N 1
ATOM 724 C CA . ALA A 1 98 ? -16.440 -6.385 -18.925 1.00 67.12 98 ALA A CA 1
ATOM 725 C C . ALA A 1 98 ? -16.916 -5.322 -17.916 1.00 67.12 98 ALA A C 1
ATOM 727 O O . ALA A 1 98 ? -16.723 -5.484 -16.712 1.00 67.12 98 ALA A O 1
ATOM 728 N N . ALA A 1 99 ? -17.593 -4.263 -18.372 1.00 67.75 99 ALA A N 1
ATOM 729 C CA . ALA A 1 99 ? -18.135 -3.231 -17.486 1.00 67.75 99 ALA A CA 1
ATOM 730 C C . ALA A 1 99 ? -19.243 -3.770 -16.561 1.00 67.75 99 ALA A C 1
ATOM 732 O O . ALA A 1 99 ? -19.277 -3.438 -15.374 1.00 67.75 99 ALA A O 1
ATOM 733 N N . ARG A 1 100 ? -20.123 -4.635 -17.083 1.00 68.88 100 ARG A N 1
ATOM 734 C CA . ARG A 1 100 ? -21.172 -5.289 -16.290 1.00 68.88 100 ARG A CA 1
ATOM 735 C C . ARG A 1 100 ? -20.588 -6.233 -15.242 1.00 68.88 100 ARG A C 1
ATOM 737 O O . ARG A 1 100 ? -21.002 -6.170 -14.088 1.00 68.88 100 ARG A O 1
ATOM 744 N N . ASP A 1 101 ? -19.594 -7.037 -15.609 1.00 67.50 101 ASP A N 1
ATOM 745 C CA . ASP A 1 101 ? -18.911 -7.945 -14.682 1.00 67.50 101 ASP A CA 1
ATOM 746 C C . ASP A 1 101 ? -18.186 -7.189 -13.564 1.00 67.50 101 ASP A C 1
ATOM 748 O O . ASP A 1 101 ? -18.196 -7.619 -12.406 1.00 67.50 101 ASP A O 1
ATOM 752 N N . VAL A 1 102 ? -17.576 -6.043 -13.887 1.00 70.75 102 VAL A N 1
ATOM 753 C CA . VAL A 1 102 ? -16.972 -5.150 -12.891 1.00 70.75 102 VAL A CA 1
ATOM 754 C C . VAL A 1 102 ? -18.047 -4.610 -11.951 1.00 70.75 102 VAL A C 1
ATOM 756 O O . VAL A 1 102 ? -17.876 -4.697 -10.737 1.00 70.75 102 VAL A O 1
ATOM 759 N N . LEU A 1 103 ? -19.176 -4.119 -12.472 1.00 68.25 103 LEU A N 1
ATOM 760 C CA . LEU A 1 103 ? -20.261 -3.574 -11.653 1.00 68.25 103 LEU A CA 1
ATOM 761 C C . LEU A 1 103 ? -20.890 -4.638 -10.738 1.00 68.25 103 LEU A C 1
ATOM 763 O O . LEU A 1 103 ? -21.092 -4.392 -9.551 1.00 68.25 103 LEU A O 1
ATOM 767 N N . GLU A 1 104 ? -21.152 -5.840 -11.254 1.00 71.88 104 GLU A N 1
ATOM 768 C CA . GLU A 1 104 ? -21.697 -6.950 -10.467 1.00 71.88 104 GLU A CA 1
ATOM 769 C C . GLU A 1 104 ? -20.717 -7.420 -9.382 1.00 71.88 104 GLU A C 1
ATOM 771 O O . GLU A 1 104 ? -21.140 -7.723 -8.262 1.00 71.88 104 GLU A O 1
ATOM 776 N N . ARG A 1 105 ? -19.402 -7.428 -9.656 1.00 68.69 105 ARG A N 1
ATOM 777 C CA . ARG A 1 105 ? -18.386 -7.665 -8.616 1.00 68.69 105 ARG A CA 1
ATOM 778 C C . ARG A 1 105 ? -18.399 -6.565 -7.566 1.00 68.69 105 ARG A C 1
ATOM 780 O O . ARG A 1 105 ? -18.431 -6.891 -6.385 1.00 68.69 105 ARG A O 1
ATOM 787 N N . GLN A 1 106 ? -18.419 -5.295 -7.968 1.00 66.50 106 GLN A N 1
ATOM 788 C CA . GLN A 1 106 ? -18.462 -4.158 -7.042 1.00 66.50 106 GLN A CA 1
ATOM 789 C C . GLN A 1 106 ? -19.693 -4.220 -6.128 1.00 66.50 106 GLN A C 1
ATOM 791 O O . GLN A 1 106 ? -19.574 -4.043 -4.916 1.00 66.50 106 GLN A O 1
ATOM 796 N N . LEU A 1 107 ? -20.861 -4.560 -6.680 1.00 66.56 107 LEU A N 1
ATOM 797 C CA . LEU A 1 107 ? -22.088 -4.756 -5.907 1.00 66.56 107 LEU A CA 1
ATOM 798 C C . LEU A 1 107 ? -21.957 -5.929 -4.929 1.00 66.56 107 LEU A C 1
ATOM 800 O O . LEU A 1 107 ? -22.220 -5.754 -3.743 1.00 66.56 107 LEU A O 1
ATOM 804 N N . LYS A 1 108 ? -21.464 -7.092 -5.375 1.00 63.12 108 LYS A N 1
ATOM 805 C CA . LYS A 1 108 ? -21.227 -8.252 -4.494 1.00 63.12 108 LYS A CA 1
ATOM 806 C C . LYS A 1 108 ? -20.226 -7.952 -3.376 1.00 63.12 108 LYS A C 1
ATOM 808 O O . LYS A 1 108 ? -20.434 -8.394 -2.246 1.00 63.12 108 LYS A O 1
ATOM 813 N N . PHE A 1 109 ? -19.163 -7.201 -3.664 1.00 56.72 109 PHE A N 1
ATOM 814 C CA . PHE A 1 109 ? -18.199 -6.754 -2.657 1.00 56.72 109 PHE A CA 1
ATOM 815 C C . PHE A 1 109 ? -18.840 -5.798 -1.650 1.00 56.72 109 PHE A C 1
ATOM 817 O O . PHE A 1 109 ? -18.647 -5.976 -0.448 1.00 56.72 109 PHE A O 1
ATOM 824 N N . LYS A 1 110 ? -19.660 -4.845 -2.110 1.00 47.22 110 LYS A N 1
ATOM 825 C CA . LYS A 1 110 ? -20.382 -3.918 -1.231 1.00 47.22 110 LYS A CA 1
ATOM 826 C C . LYS A 1 110 ? -21.393 -4.635 -0.333 1.00 47.22 110 LYS A C 1
ATOM 828 O O . LYS A 1 110 ? -21.479 -4.312 0.847 1.00 47.22 110 LYS A O 1
ATOM 833 N N . THR A 1 111 ? -22.094 -5.641 -0.855 1.00 42.94 111 THR A N 1
ATOM 834 C CA . THR A 1 111 ? -23.048 -6.446 -0.079 1.00 42.94 111 THR A CA 1
ATOM 835 C C . THR A 1 111 ? -22.344 -7.315 0.968 1.00 42.94 111 THR A C 1
ATOM 837 O O . THR A 1 111 ? -22.737 -7.285 2.127 1.00 42.94 111 THR A O 1
ATOM 840 N N . ARG A 1 112 ? -21.245 -8.010 0.625 1.00 41.12 112 ARG A N 1
ATOM 841 C CA . ARG A 1 112 ? -20.493 -8.832 1.601 1.00 41.12 112 ARG A CA 1
ATOM 842 C C . ARG A 1 112 ? -19.761 -8.019 2.669 1.00 41.12 112 ARG A C 1
ATOM 844 O O . ARG A 1 112 ? -19.629 -8.488 3.794 1.00 41.12 112 ARG A O 1
ATOM 851 N N . ALA A 1 113 ? -19.285 -6.819 2.341 1.00 48.31 113 ALA A N 1
ATOM 852 C CA . ALA A 1 113 ? -18.635 -5.938 3.313 1.00 48.31 113 ALA A CA 1
ATOM 853 C C . ALA A 1 113 ? -19.612 -5.389 4.373 1.00 48.31 113 ALA A C 1
ATOM 855 O O . ALA A 1 113 ? -19.172 -4.950 5.434 1.00 48.31 113 ALA A O 1
ATOM 856 N N . SER A 1 114 ? -20.921 -5.434 4.101 1.00 45.69 114 SER A N 1
ATOM 857 C CA . SER A 1 114 ? -21.968 -4.862 4.951 1.00 45.69 114 SER A CA 1
ATOM 858 C C . SER A 1 114 ? -22.519 -5.814 6.027 1.00 45.69 114 SER A C 1
ATOM 860 O O . SER A 1 114 ? -23.303 -5.359 6.855 1.00 45.69 114 SER A O 1
ATOM 862 N N . GLU A 1 115 ? -22.165 -7.106 6.034 1.00 41.09 115 GLU A N 1
ATOM 863 C CA . GLU A 1 115 ? -22.937 -8.128 6.777 1.00 41.09 115 GLU A CA 1
ATOM 864 C C . GLU A 1 115 ? -22.259 -8.762 8.006 1.00 41.09 115 GLU A C 1
ATOM 866 O O . GLU A 1 115 ? -22.932 -9.438 8.781 1.00 41.09 115 GLU A O 1
ATOM 871 N N . ALA A 1 116 ? -20.966 -8.544 8.263 1.00 45.53 116 ALA A N 1
ATOM 872 C CA . ALA A 1 116 ? -20.339 -9.060 9.486 1.00 45.53 116 ALA A CA 1
ATOM 873 C C . ALA A 1 116 ? -20.395 -8.007 10.611 1.00 45.53 116 ALA A C 1
ATOM 875 O O . ALA A 1 116 ? -19.957 -6.878 10.377 1.00 45.53 116 ALA A O 1
ATOM 876 N N . PRO A 1 117 ? -20.849 -8.341 11.839 1.00 45.62 117 PRO A N 1
ATOM 877 C CA . PRO A 1 117 ? -20.688 -7.462 12.993 1.00 45.62 117 PRO A CA 1
ATOM 878 C C . PRO A 1 117 ? -19.200 -7.163 13.163 1.00 45.62 117 PRO A C 1
ATOM 880 O O . PRO A 1 117 ? -18.410 -8.046 13.508 1.00 45.62 117 PRO A O 1
ATOM 883 N N . GLN A 1 118 ? -18.792 -5.935 12.852 1.00 61.81 118 GLN A N 1
ATOM 884 C CA . GLN A 1 118 ? -17.388 -5.561 12.883 1.00 61.81 118 GLN A CA 1
ATOM 885 C C . GLN A 1 118 ? -16.948 -5.445 14.339 1.00 61.81 118 GLN A C 1
ATOM 887 O O . GLN A 1 118 ? -17.141 -4.427 15.002 1.00 61.81 118 GLN A O 1
ATOM 892 N N . ARG A 1 119 ? -16.391 -6.539 14.864 1.00 80.38 119 ARG A N 1
ATOM 893 C CA . ARG A 1 119 ? -15.789 -6.568 16.194 1.00 80.38 119 ARG A CA 1
ATOM 894 C C . ARG A 1 119 ? -14.689 -5.512 16.245 1.00 80.38 119 ARG A C 1
ATOM 896 O O . ARG A 1 119 ? -13.721 -5.582 15.492 1.00 80.38 119 ARG A O 1
ATOM 903 N N . LEU A 1 120 ? -14.850 -4.562 17.160 1.00 91.31 120 LEU A N 1
ATOM 904 C CA . LEU A 1 120 ? -13.845 -3.544 17.425 1.00 91.31 120 LEU A CA 1
ATOM 905 C C . LEU A 1 120 ? -12.552 -4.194 17.920 1.00 91.31 120 LEU A C 1
ATOM 907 O O . LEU A 1 120 ? -12.571 -5.034 18.828 1.00 91.31 120 LEU A O 1
ATOM 911 N N . ILE A 1 121 ? -11.438 -3.773 17.333 1.00 91.81 121 ILE A N 1
ATOM 912 C CA . ILE A 1 121 ? -10.094 -4.186 17.724 1.00 91.81 121 ILE A CA 1
ATOM 913 C C . ILE A 1 121 ? -9.707 -3.396 18.978 1.00 91.81 121 ILE A C 1
ATOM 915 O O . ILE A 1 121 ? -9.772 -2.164 18.984 1.00 91.81 121 ILE A O 1
ATOM 919 N N . LYS A 1 122 ? -9.310 -4.095 20.048 1.00 92.88 122 LYS A N 1
ATOM 920 C CA . LYS A 1 122 ? -8.822 -3.468 21.288 1.00 92.88 122 LYS A CA 1
ATOM 921 C C . LYS A 1 122 ? -7.300 -3.532 21.398 1.00 92.88 122 LYS A C 1
ATOM 923 O O . LYS A 1 122 ? -6.707 -2.691 22.066 1.00 92.88 122 LYS A O 1
ATOM 928 N N . SER A 1 123 ? -6.679 -4.494 20.724 1.00 92.25 123 SER A N 1
ATOM 929 C CA . SER A 1 123 ? -5.233 -4.656 20.600 1.00 92.25 123 SER A CA 1
ATOM 930 C C . SER A 1 123 ? -4.883 -5.334 19.274 1.00 92.25 123 SER A C 1
ATOM 932 O O . SER A 1 123 ? -5.685 -6.105 18.752 1.00 92.25 123 SER A O 1
ATOM 934 N N . GLU A 1 124 ? -3.673 -5.122 18.753 1.00 91.06 124 GLU A N 1
ATOM 935 C CA . GLU A 1 124 ? -3.145 -5.870 17.601 1.00 91.06 124 GLU A CA 1
ATOM 936 C C . GLU A 1 124 ? -3.214 -7.393 17.800 1.00 91.06 124 GLU A C 1
ATOM 938 O O . GLU A 1 124 ? -3.418 -8.137 16.848 1.00 91.06 124 GLU A O 1
ATOM 943 N N . ARG A 1 125 ? -3.144 -7.870 19.050 1.00 90.38 125 ARG A N 1
ATOM 944 C CA . ARG A 1 125 ? -3.253 -9.301 19.373 1.00 90.38 125 ARG A CA 1
ATOM 945 C C . ARG A 1 125 ? -4.646 -9.878 19.139 1.00 90.38 125 ARG A C 1
ATOM 947 O O . ARG A 1 125 ? -4.789 -11.095 19.065 1.00 90.38 125 ARG A O 1
ATOM 954 N N . ASP A 1 126 ? -5.664 -9.024 19.035 1.00 89.31 126 ASP A N 1
ATOM 955 C CA . ASP A 1 126 ? -7.043 -9.443 18.785 1.00 89.31 126 ASP A CA 1
ATOM 956 C C . ASP A 1 126 ? -7.315 -9.733 17.304 1.00 89.31 126 ASP A C 1
ATOM 958 O O . ASP A 1 126 ? -8.363 -10.302 16.983 1.00 89.31 126 ASP A O 1
ATOM 962 N N . ILE A 1 127 ? -6.421 -9.316 16.400 1.00 90.69 127 ILE A N 1
ATOM 963 C CA . ILE A 1 127 ? -6.542 -9.579 14.968 1.00 90.69 127 ILE A CA 1
ATOM 964 C C . ILE A 1 127 ? -5.597 -10.710 14.565 1.00 90.69 127 ILE A C 1
ATOM 966 O O . ILE A 1 127 ? -4.437 -10.767 14.967 1.00 90.69 127 ILE A O 1
ATOM 970 N N . ALA A 1 128 ? -6.113 -11.636 13.760 1.00 92.19 128 ALA A N 1
ATOM 971 C CA . ALA A 1 128 ? -5.298 -12.686 13.179 1.00 92.19 128 ALA A CA 1
ATOM 972 C C . ALA A 1 128 ? -4.229 -12.100 12.246 1.00 92.19 128 ALA A C 1
ATOM 974 O O . ALA A 1 128 ? -4.439 -11.070 11.595 1.00 92.19 128 ALA A O 1
ATOM 975 N N . ILE A 1 129 ? -3.113 -12.820 12.132 1.00 95.81 129 ILE A N 1
ATOM 976 C CA . ILE A 1 129 ? -2.139 -12.606 11.063 1.00 95.81 129 ILE A CA 1
ATOM 977 C C . ILE A 1 129 ? -2.880 -12.788 9.743 1.00 95.81 129 ILE A C 1
ATOM 979 O O . ILE A 1 129 ? -3.465 -13.842 9.490 1.00 95.81 129 ILE A O 1
ATOM 983 N N . TRP A 1 130 ? -2.879 -11.752 8.913 1.00 97.44 130 TRP A N 1
ATOM 984 C CA . TRP A 1 130 ? -3.502 -11.821 7.600 1.00 97.44 130 TRP A CA 1
ATOM 985 C C . TRP A 1 130 ? -2.563 -12.484 6.595 1.00 97.44 130 TRP A C 1
ATOM 987 O O . TRP A 1 130 ? -2.969 -13.391 5.868 1.00 97.44 130 TRP A O 1
ATOM 997 N N . LYS A 1 131 ? -1.303 -12.040 6.564 1.00 97.62 131 LYS A N 1
ATOM 998 C CA . LYS A 1 131 ? -0.247 -12.603 5.721 1.00 97.62 131 LYS A CA 1
ATOM 999 C C . LYS A 1 131 ? 1.099 -12.512 6.421 1.00 97.62 131 LYS A C 1
ATOM 1001 O O . LYS A 1 131 ? 1.346 -11.563 7.157 1.00 97.62 131 LYS A O 1
ATOM 1006 N N . THR A 1 132 ? 1.969 -13.458 6.102 1.00 98.00 132 THR A N 1
ATOM 1007 C CA . THR A 1 132 ? 3.400 -13.375 6.389 1.00 98.00 132 THR A CA 1
ATOM 1008 C C . THR A 1 132 ? 4.123 -13.253 5.059 1.00 98.00 132 THR A C 1
ATOM 1010 O O . THR A 1 132 ? 3.874 -14.055 4.158 1.00 98.00 132 THR A O 1
ATOM 1013 N N . ILE A 1 133 ? 4.963 -12.231 4.913 1.00 98.31 133 ILE A N 1
ATOM 1014 C CA . ILE A 1 133 ? 5.769 -12.006 3.707 1.00 98.31 133 ILE A CA 1
ATOM 1015 C C . ILE A 1 133 ? 7.246 -11.943 4.070 1.00 98.31 133 ILE A C 1
ATOM 1017 O O . ILE A 1 133 ? 7.588 -11.530 5.175 1.00 98.31 133 ILE A O 1
ATOM 1021 N N . ALA A 1 134 ? 8.117 -12.282 3.127 1.00 98.19 134 ALA A N 1
ATOM 1022 C CA . ALA A 1 134 ? 9.540 -12.009 3.262 1.00 98.19 134 ALA A CA 1
ATOM 1023 C C . ALA A 1 134 ? 9.853 -10.577 2.799 1.00 98.19 134 ALA A C 1
ATOM 1025 O O . ALA A 1 134 ? 9.429 -10.167 1.720 1.00 98.19 134 ALA A O 1
ATOM 1026 N N . ILE A 1 135 ? 10.630 -9.830 3.575 1.00 98.19 135 ILE A N 1
ATOM 1027 C CA . ILE A 1 135 ? 11.279 -8.582 3.139 1.00 98.19 135 ILE A CA 1
ATOM 1028 C C . ILE A 1 135 ? 12.796 -8.783 3.100 1.00 98.19 135 ILE A C 1
ATOM 1030 O O . ILE A 1 135 ? 13.285 -9.810 3.572 1.00 98.19 135 ILE A O 1
ATOM 1034 N N . GLY A 1 136 ? 13.549 -7.848 2.519 1.00 97.44 136 GLY A N 1
ATOM 1035 C CA . GLY A 1 136 ? 15.004 -7.954 2.382 1.00 97.44 136 GLY A CA 1
ATOM 1036 C C . GLY A 1 136 ? 15.446 -9.058 1.423 1.00 97.44 136 GLY A C 1
ATOM 1037 O O . GLY A 1 136 ? 16.522 -9.632 1.572 1.00 97.44 136 GLY A O 1
ATOM 1038 N N . THR A 1 137 ? 14.598 -9.413 0.452 1.00 97.50 137 THR A N 1
ATOM 1039 C CA . THR A 1 137 ? 14.913 -10.451 -0.546 1.00 97.50 137 THR A CA 1
ATOM 1040 C C . THR A 1 137 ? 15.705 -9.914 -1.738 1.00 97.50 137 THR A C 1
ATOM 1042 O O . THR A 1 137 ? 16.164 -10.703 -2.561 1.00 97.50 137 THR A O 1
ATOM 1045 N N . PHE A 1 138 ? 15.856 -8.591 -1.850 1.00 97.31 138 PHE A N 1
ATOM 1046 C CA . PHE A 1 138 ? 16.597 -7.921 -2.916 1.00 97.31 138 PHE A CA 1
ATOM 1047 C C . PHE A 1 138 ? 17.596 -6.934 -2.323 1.00 97.31 138 PHE A C 1
ATOM 1049 O O . PHE A 1 138 ? 17.326 -6.299 -1.307 1.00 97.31 138 PHE A O 1
ATOM 1056 N N . ALA A 1 139 ? 18.741 -6.798 -2.992 1.00 93.12 139 ALA A N 1
ATOM 1057 C CA . ALA A 1 139 ? 19.818 -5.917 -2.551 1.00 93.12 139 ALA A CA 1
ATOM 1058 C C . ALA A 1 139 ? 19.410 -4.435 -2.544 1.00 93.12 139 ALA A C 1
ATOM 1060 O O . ALA A 1 139 ? 19.863 -3.682 -1.688 1.00 93.12 139 ALA A O 1
ATOM 1061 N N . ASP A 1 140 ? 18.558 -4.027 -3.487 1.00 95.25 140 ASP A N 1
ATOM 1062 C CA . ASP A 1 140 ? 18.133 -2.643 -3.669 1.00 95.25 140 ASP A CA 1
ATOM 1063 C C . ASP A 1 140 ? 16.757 -2.550 -4.355 1.00 95.25 140 ASP A C 1
ATOM 1065 O O . ASP A 1 140 ? 16.164 -3.547 -4.790 1.00 95.25 140 ASP A O 1
ATOM 1069 N N . SER A 1 141 ? 16.241 -1.322 -4.448 1.00 96.38 141 SER A N 1
ATOM 1070 C CA . SER A 1 141 ? 14.941 -1.035 -5.050 1.00 96.38 141 SER A CA 1
ATOM 1071 C C . SER A 1 141 ? 14.898 -1.243 -6.566 1.00 96.38 141 SER A C 1
ATOM 1073 O O . SER A 1 141 ? 13.821 -1.524 -7.096 1.00 96.38 141 SER A O 1
ATOM 1075 N N . LEU A 1 142 ? 16.034 -1.157 -7.271 1.00 96.81 142 LEU A N 1
ATOM 1076 C CA . LEU A 1 142 ? 16.100 -1.416 -8.711 1.00 96.81 142 LEU A CA 1
ATOM 1077 C C . LEU A 1 142 ? 15.873 -2.901 -8.984 1.00 96.81 142 LEU A C 1
ATOM 1079 O O . LEU A 1 142 ? 15.004 -3.246 -9.776 1.00 96.81 142 LEU A O 1
ATOM 1083 N N . LYS A 1 143 ? 16.559 -3.789 -8.257 1.00 97.81 143 LYS A N 1
ATOM 1084 C CA . LYS A 1 143 ? 16.354 -5.242 -8.364 1.00 97.81 143 LYS A CA 1
ATOM 1085 C C . LYS A 1 143 ? 14.946 -5.662 -7.979 1.00 97.81 143 LYS A C 1
ATOM 1087 O O . LYS A 1 143 ? 14.369 -6.531 -8.629 1.00 97.81 143 LYS A O 1
ATOM 1092 N N . LEU A 1 144 ? 14.375 -5.028 -6.960 1.00 98.06 144 LEU A N 1
ATOM 1093 C CA . LEU A 1 144 ? 12.986 -5.260 -6.580 1.00 98.06 144 LEU A CA 1
ATOM 1094 C C . LEU A 1 144 ? 12.004 -4.793 -7.673 1.00 98.06 144 LEU A C 1
ATOM 1096 O O . LEU A 1 144 ? 11.005 -5.463 -7.940 1.00 98.06 144 LEU A O 1
ATOM 1100 N N . ARG A 1 145 ? 12.298 -3.678 -8.351 1.00 97.81 145 ARG A N 1
ATOM 1101 C CA . ARG A 1 145 ? 11.510 -3.193 -9.492 1.00 97.81 145 ARG A CA 1
ATOM 1102 C C . ARG A 1 145 ? 11.626 -4.105 -10.713 1.00 97.81 145 ARG A C 1
ATOM 1104 O O . ARG A 1 145 ? 10.595 -4.432 -11.294 1.00 97.81 145 ARG A O 1
ATOM 1111 N N . ASP A 1 146 ? 12.831 -4.555 -11.054 1.00 97.81 146 ASP A N 1
ATOM 1112 C CA . ASP A 1 146 ? 13.068 -5.524 -12.134 1.00 97.81 146 ASP A CA 1
ATOM 1113 C C . ASP A 1 146 ? 12.289 -6.823 -11.879 1.00 97.81 146 ASP A C 1
ATOM 1115 O O . ASP A 1 146 ? 11.675 -7.393 -12.781 1.00 97.81 146 ASP A O 1
ATOM 1119 N N . ALA A 1 147 ? 12.259 -7.276 -10.622 1.00 98.00 147 ALA A N 1
ATOM 1120 C CA . ALA A 1 147 ? 11.498 -8.450 -10.226 1.00 98.00 147 ALA A CA 1
ATOM 1121 C C . ALA A 1 147 ? 9.989 -8.248 -10.443 1.00 98.00 147 ALA A C 1
ATOM 1123 O O . ALA A 1 147 ? 9.347 -9.117 -11.037 1.00 98.00 147 ALA A O 1
ATOM 1124 N N . MET A 1 148 ? 9.427 -7.104 -10.032 1.00 98.19 148 MET A N 1
ATOM 1125 C CA . MET A 1 148 ? 8.021 -6.770 -10.306 1.00 98.19 148 MET A CA 1
ATOM 1126 C C . MET A 1 148 ? 7.708 -6.796 -11.806 1.00 98.19 148 MET A C 1
ATOM 1128 O O . MET A 1 148 ? 6.724 -7.424 -12.200 1.00 98.19 148 MET A O 1
ATOM 1132 N N . ASP A 1 149 ? 8.555 -6.183 -12.635 1.00 97.44 149 ASP A N 1
ATOM 1133 C CA . ASP A 1 149 ? 8.379 -6.161 -14.091 1.00 97.44 149 ASP A CA 1
ATOM 1134 C C . ASP A 1 149 ? 8.407 -7.576 -14.692 1.00 97.44 149 ASP A C 1
ATOM 1136 O O . ASP A 1 149 ? 7.487 -7.977 -15.409 1.00 97.44 149 ASP A O 1
ATOM 1140 N N . SER A 1 150 ? 9.382 -8.400 -14.290 1.00 97.94 150 SER A N 1
ATOM 1141 C CA . SER A 1 150 ? 9.487 -9.798 -14.734 1.00 97.94 150 SER A CA 1
ATOM 1142 C C . SER A 1 150 ? 8.258 -10.641 -14.367 1.00 97.94 150 SER A C 1
ATOM 1144 O O . SER A 1 150 ? 7.867 -11.549 -15.103 1.00 97.94 150 SER A O 1
ATOM 1146 N N . MET A 1 151 ? 7.607 -10.300 -13.251 1.00 97.00 151 MET A N 1
ATOM 1147 C CA . MET A 1 151 ? 6.391 -10.936 -12.745 1.00 97.00 151 MET A CA 1
ATOM 1148 C C . MET A 1 151 ? 5.107 -10.266 -13.253 1.00 97.00 151 MET A C 1
ATOM 1150 O O . MET A 1 151 ? 4.016 -10.589 -12.782 1.00 97.00 151 MET A O 1
ATOM 1154 N N . ARG A 1 152 ? 5.214 -9.346 -14.223 1.00 96.12 152 ARG A N 1
ATOM 1155 C CA . ARG A 1 152 ? 4.096 -8.591 -14.816 1.00 96.12 152 ARG A CA 1
ATOM 1156 C C . ARG A 1 152 ? 3.267 -7.822 -13.782 1.00 96.12 152 ARG A C 1
ATOM 1158 O O . ARG A 1 152 ? 2.072 -7.596 -13.974 1.00 96.12 152 ARG A O 1
ATOM 1165 N N . CYS A 1 153 ? 3.900 -7.418 -12.685 1.00 97.81 153 CYS A N 1
ATOM 1166 C CA . CYS A 1 153 ? 3.329 -6.508 -11.707 1.00 97.81 153 CYS A CA 1
ATOM 1167 C C . CYS A 1 153 ? 3.612 -5.076 -12.162 1.00 97.81 153 CYS A C 1
ATOM 1169 O O . CYS A 1 153 ? 4.754 -4.623 -12.158 1.00 97.81 153 CYS A O 1
ATOM 1171 N N . SER A 1 154 ? 2.564 -4.360 -12.561 1.00 97.94 154 SER A N 1
ATOM 1172 C CA . SER A 1 154 ? 2.687 -2.974 -13.012 1.00 97.94 154 SER A CA 1
ATOM 1173 C C . SER A 1 154 ? 3.093 -2.048 -11.863 1.00 97.94 154 SER A C 1
ATOM 1175 O O . SER A 1 154 ? 2.744 -2.280 -10.704 1.00 97.94 154 SER A O 1
ATOM 1177 N N . VAL A 1 155 ? 3.775 -0.952 -12.192 1.00 98.50 155 VAL A N 1
ATOM 1178 C CA . VAL A 1 155 ? 4.173 0.081 -11.228 1.00 98.50 155 VAL A CA 1
ATOM 1179 C C . VAL A 1 155 ? 3.676 1.436 -11.727 1.00 98.50 155 VAL A C 1
ATOM 1181 O O . VAL A 1 155 ? 4.055 1.883 -12.807 1.00 98.50 155 VAL A O 1
ATOM 1184 N N . GLY A 1 156 ? 2.807 2.082 -10.949 1.00 97.94 156 GLY A N 1
ATOM 1185 C CA . GLY A 1 156 ? 2.306 3.426 -11.237 1.00 97.94 156 GLY A CA 1
ATOM 1186 C C . GLY A 1 156 ? 3.397 4.491 -11.101 1.00 97.94 156 GLY A C 1
ATOM 1187 O O . GLY A 1 156 ? 4.396 4.274 -10.420 1.00 97.94 156 GLY A O 1
ATOM 1188 N N . SER A 1 157 ? 3.195 5.661 -11.713 1.00 97.88 157 SER A N 1
ATOM 1189 C CA . SER A 1 157 ? 4.200 6.738 -11.771 1.00 97.88 157 SER A CA 1
ATOM 1190 C C . SER A 1 157 ? 4.726 7.151 -10.392 1.00 97.88 157 SER A C 1
ATOM 1192 O O . SER A 1 157 ? 5.928 7.078 -10.161 1.00 97.88 157 SER A O 1
ATOM 1194 N N . GLN A 1 158 ? 3.836 7.490 -9.455 1.00 98.25 158 GLN A N 1
ATOM 1195 C CA . GLN A 1 158 ? 4.215 7.905 -8.098 1.00 98.25 158 GLN A CA 1
ATOM 1196 C C . GLN A 1 158 ? 4.913 6.787 -7.310 1.00 98.25 158 GLN A C 1
ATOM 1198 O O . GLN A 1 158 ? 5.889 7.049 -6.614 1.00 98.25 158 GLN A O 1
ATOM 1203 N N . ALA A 1 159 ? 4.463 5.532 -7.447 1.00 98.62 159 ALA A N 1
ATOM 1204 C CA . ALA A 1 159 ? 5.142 4.390 -6.830 1.00 98.62 159 ALA A CA 1
ATOM 1205 C C . ALA A 1 159 ? 6.550 4.204 -7.414 1.00 98.62 159 ALA A C 1
ATOM 1207 O O . ALA A 1 159 ? 7.516 4.039 -6.675 1.00 98.62 159 ALA A O 1
ATOM 1208 N N . GLY A 1 160 ? 6.671 4.265 -8.742 1.00 98.56 160 GLY A N 1
ATOM 1209 C CA . GLY A 1 160 ? 7.942 4.152 -9.450 1.00 98.56 160 GLY A CA 1
ATOM 1210 C C . GLY A 1 160 ? 8.913 5.271 -9.092 1.00 98.56 160 GLY A C 1
ATOM 1211 O O . GLY A 1 160 ? 10.115 5.026 -9.021 1.00 98.56 160 GLY A O 1
ATOM 1212 N N . GLU A 1 161 ? 8.397 6.470 -8.838 1.00 98.56 161 GLU A N 1
ATOM 1213 C CA . GLU A 1 161 ? 9.181 7.594 -8.351 1.00 98.56 161 GLU A CA 1
ATOM 1214 C C . GLU A 1 161 ? 9.697 7.340 -6.938 1.00 98.56 161 GLU A C 1
ATOM 1216 O O . GLU A 1 161 ? 10.909 7.404 -6.740 1.00 98.56 161 GLU A O 1
ATOM 1221 N N . ILE A 1 162 ? 8.830 6.997 -5.974 1.00 98.44 162 ILE A N 1
ATOM 1222 C CA . ILE A 1 162 ? 9.289 6.793 -4.594 1.00 98.44 162 ILE A CA 1
ATOM 1223 C C . ILE A 1 162 ? 10.225 5.596 -4.439 1.00 98.44 162 ILE A C 1
ATOM 1225 O O . ILE A 1 162 ? 11.147 5.667 -3.636 1.00 98.44 162 ILE A O 1
ATOM 1229 N N . LEU A 1 163 ? 10.072 4.547 -5.254 1.00 98.38 163 LEU A N 1
ATOM 1230 C CA . LEU A 1 163 ? 11.022 3.427 -5.317 1.00 98.38 163 LEU A CA 1
ATOM 1231 C C . LEU A 1 163 ? 12.423 3.861 -5.766 1.00 98.38 163 LEU A C 1
ATOM 1233 O O . LEU A 1 163 ? 13.412 3.244 -5.379 1.00 98.38 163 LEU A O 1
ATOM 1237 N N . ALA A 1 164 ? 12.521 4.912 -6.580 1.00 98.12 164 ALA A N 1
ATOM 1238 C CA . ALA A 1 164 ? 13.791 5.467 -7.036 1.00 98.12 164 ALA A CA 1
ATOM 1239 C C . ALA A 1 164 ? 14.389 6.491 -6.051 1.00 98.12 164 ALA A C 1
ATOM 1241 O O . ALA A 1 164 ? 15.459 7.044 -6.313 1.00 98.12 164 ALA A O 1
ATOM 1242 N N . ARG A 1 165 ? 13.714 6.789 -4.930 1.00 98.12 165 ARG A N 1
ATOM 1243 C CA . ARG A 1 165 ? 14.206 7.753 -3.937 1.00 98.12 165 ARG A CA 1
ATOM 1244 C C . ARG A 1 165 ? 15.246 7.092 -3.034 1.00 98.12 165 ARG A C 1
ATOM 1246 O O . ARG A 1 165 ? 15.003 5.990 -2.555 1.00 98.12 165 ARG A O 1
ATOM 1253 N N . PRO A 1 166 ? 16.339 7.791 -2.680 1.00 97.00 166 PRO A N 1
ATOM 1254 C CA . PRO A 1 166 ? 17.312 7.280 -1.709 1.00 97.00 166 PRO A CA 1
ATOM 1255 C C . PRO A 1 166 ? 16.723 6.987 -0.322 1.00 97.00 166 PRO A C 1
ATOM 1257 O O . PRO A 1 166 ? 17.286 6.207 0.434 1.00 97.00 166 PRO A O 1
ATOM 1260 N N . SER A 1 167 ? 15.601 7.622 0.028 1.00 96.94 167 SER A N 1
ATOM 1261 C CA . SER A 1 167 ? 14.872 7.373 1.275 1.00 96.94 167 SER A CA 1
ATOM 1262 C C . SER A 1 167 ? 14.036 6.090 1.252 1.00 96.94 167 SER A C 1
ATOM 1264 O O . SER A 1 167 ? 13.513 5.695 2.291 1.00 96.94 167 SER A O 1
ATOM 1266 N N . PHE A 1 168 ? 13.876 5.443 0.094 1.00 98.31 168 PHE A N 1
ATOM 1267 C CA . PHE A 1 168 ? 13.315 4.103 0.021 1.00 98.31 168 PHE A CA 1
ATOM 1268 C C . PHE A 1 168 ? 14.411 3.092 0.354 1.00 98.31 168 PHE A C 1
ATOM 1270 O O . PHE A 1 168 ? 15.350 2.899 -0.417 1.00 98.31 168 PHE A O 1
ATOM 1277 N N . ILE A 1 169 ? 14.284 2.444 1.509 1.00 96.25 169 ILE A N 1
ATOM 1278 C CA . ILE A 1 169 ? 15.279 1.504 2.025 1.00 96.25 169 ILE A CA 1
ATOM 1279 C C . ILE A 1 169 ? 14.716 0.085 1.977 1.00 96.25 169 ILE A C 1
ATOM 1281 O O . ILE A 1 169 ? 13.617 -0.169 2.473 1.00 96.25 169 ILE A O 1
ATOM 1285 N N . THR A 1 170 ? 15.485 -0.835 1.399 1.00 96.94 170 THR A N 1
ATOM 1286 C CA . THR A 1 170 ? 15.261 -2.280 1.503 1.00 96.94 170 THR A CA 1
ATOM 1287 C C . THR A 1 170 ? 15.958 -2.821 2.751 1.00 96.94 170 THR A C 1
ATOM 1289 O O . THR A 1 170 ? 17.024 -2.342 3.148 1.00 96.94 170 THR A O 1
ATOM 1292 N N . ALA A 1 171 ? 15.365 -3.818 3.402 1.00 96.00 171 ALA A N 1
ATOM 1293 C CA . ALA A 1 171 ? 16.000 -4.498 4.519 1.00 96.00 171 ALA A CA 1
ATOM 1294 C C . ALA A 1 171 ? 17.286 -5.199 4.051 1.00 96.00 171 ALA A C 1
ATOM 1296 O O . ALA A 1 171 ? 17.321 -5.852 3.011 1.00 96.00 171 ALA A O 1
ATOM 1297 N N . SER A 1 172 ? 18.354 -5.079 4.839 1.00 93.94 172 SER A N 1
ATOM 1298 C CA . SER A 1 172 ? 19.664 -5.655 4.507 1.00 93.94 172 SER A CA 1
ATOM 1299 C C . SER A 1 172 ? 19.730 -7.171 4.687 1.00 93.94 172 SER A C 1
ATOM 1301 O O . SER A 1 172 ? 20.659 -7.811 4.199 1.00 93.94 172 SER A O 1
ATOM 1303 N N . GLN A 1 173 ? 18.773 -7.738 5.418 1.00 95.12 173 GLN A N 1
ATOM 1304 C CA . GLN A 1 173 ? 18.673 -9.160 5.699 1.00 95.12 173 GLN A CA 1
ATOM 1305 C C . GLN A 1 173 ? 17.257 -9.629 5.425 1.00 95.12 173 GLN A C 1
ATOM 1307 O O . GLN A 1 173 ? 16.286 -8.948 5.768 1.00 95.12 173 GLN A O 1
ATOM 1312 N N . LYS A 1 174 ? 17.157 -10.826 4.847 1.00 97.38 174 LYS A N 1
ATOM 1313 C CA . LYS A 1 174 ? 15.870 -11.463 4.635 1.00 97.38 174 LYS A CA 1
ATOM 1314 C C . LYS A 1 174 ? 15.226 -11.770 5.984 1.00 97.38 174 LYS A C 1
ATOM 1316 O O . LYS A 1 174 ? 15.815 -12.478 6.797 1.00 97.38 174 LYS A O 1
ATOM 1321 N N . THR A 1 175 ? 14.010 -11.286 6.192 1.00 96.06 175 THR A N 1
ATOM 1322 C CA . THR A 1 175 ? 13.204 -11.617 7.370 1.00 96.06 175 THR A CA 1
ATOM 1323 C C . THR A 1 175 ? 11.750 -11.786 6.981 1.00 96.06 175 THR A C 1
ATOM 1325 O O . THR A 1 175 ? 11.253 -11.095 6.090 1.00 96.06 175 THR A O 1
ATOM 1328 N N . ASP A 1 176 ? 11.069 -12.683 7.680 1.00 96.94 176 ASP A N 1
ATOM 1329 C CA . ASP A 1 176 ? 9.625 -12.813 7.577 1.00 96.94 176 ASP A CA 1
ATOM 1330 C C . ASP A 1 176 ? 8.959 -11.739 8.444 1.00 96.94 176 ASP A C 1
ATOM 1332 O O . ASP A 1 176 ? 9.431 -11.409 9.535 1.00 96.94 176 ASP A O 1
ATOM 1336 N N . MET A 1 177 ? 7.876 -11.163 7.933 1.00 96.38 177 MET A N 1
ATOM 1337 C CA . MET A 1 177 ? 7.116 -10.102 8.577 1.00 96.38 177 MET A CA 1
ATOM 1338 C C . MET A 1 177 ? 5.634 -10.451 8.580 1.00 96.38 177 MET A C 1
ATOM 1340 O O . MET A 1 177 ? 5.038 -10.698 7.529 1.00 96.38 177 MET A O 1
ATOM 1344 N N . GLU A 1 178 ? 5.039 -10.439 9.770 1.00 97.69 178 GLU A N 1
ATOM 1345 C CA . GLU A 1 178 ? 3.606 -10.630 9.958 1.00 97.69 178 GLU A CA 1
ATOM 1346 C C . GLU A 1 178 ? 2.845 -9.325 9.721 1.00 97.69 178 GLU A C 1
ATOM 1348 O O . GLU A 1 178 ? 3.129 -8.284 10.322 1.00 97.69 178 GLU A O 1
ATOM 1353 N N . LEU A 1 179 ? 1.831 -9.401 8.867 1.00 98.31 179 LEU A N 1
ATOM 1354 C CA . LEU A 1 179 ? 0.982 -8.285 8.488 1.00 98.31 179 LEU A CA 1
ATOM 1355 C C . LEU A 1 179 ? -0.432 -8.491 9.025 1.00 98.31 179 LEU A C 1
ATOM 1357 O O . LEU A 1 179 ? -1.015 -9.574 8.914 1.00 98.31 179 LEU A O 1
ATOM 1361 N N . ALA A 1 180 ? -1.005 -7.419 9.557 1.00 97.69 180 ALA A N 1
ATOM 1362 C CA . ALA A 1 180 ? -2.408 -7.334 9.921 1.00 97.69 180 ALA A CA 1
ATOM 1363 C C . ALA A 1 180 ? -3.168 -6.503 8.891 1.00 97.69 180 ALA A C 1
ATOM 1365 O O . ALA A 1 180 ? -2.646 -5.521 8.359 1.00 97.69 180 ALA A O 1
ATOM 1366 N N . LEU A 1 181 ? -4.421 -6.883 8.649 1.00 97.62 181 LEU A N 1
ATOM 1367 C CA . LEU A 1 181 ? -5.316 -6.151 7.769 1.00 97.62 181 LEU A CA 1
ATOM 1368 C C . LEU A 1 181 ? -6.495 -5.598 8.558 1.00 97.62 181 LEU A C 1
ATOM 1370 O O . LEU A 1 181 ? -7.275 -6.356 9.135 1.00 97.62 181 LEU A O 1
ATOM 1374 N N . VAL A 1 182 ? -6.618 -4.275 8.575 1.00 96.94 182 VAL A N 1
ATOM 1375 C CA . VAL A 1 182 ? -7.615 -3.560 9.375 1.00 96.94 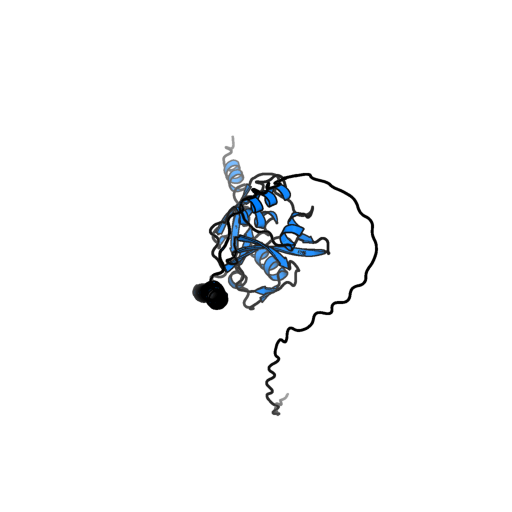182 VAL A CA 1
ATOM 1376 C C . VAL A 1 182 ? -8.307 -2.487 8.548 1.00 96.94 182 VAL A C 1
ATOM 1378 O O . VAL A 1 182 ? -7.794 -2.032 7.529 1.00 96.94 182 VAL A O 1
ATOM 1381 N N . SER A 1 183 ? -9.469 -2.050 9.008 1.00 97.19 183 SER A N 1
ATOM 1382 C CA . SER A 1 183 ? -10.190 -0.894 8.476 1.00 97.19 183 SER A CA 1
ATOM 1383 C C . SER A 1 183 ? -10.387 0.162 9.566 1.00 97.19 183 SER A C 1
ATOM 1385 O O . SER A 1 183 ? -10.383 -0.184 10.752 1.00 97.19 183 SER A O 1
ATOM 1387 N N . PRO A 1 184 ? -10.590 1.446 9.217 1.00 97.62 184 PRO A N 1
ATOM 1388 C CA . PRO A 1 184 ? -10.858 2.483 10.212 1.00 97.62 184 PRO A CA 1
ATOM 1389 C C . PRO A 1 184 ? -12.067 2.154 11.102 1.00 97.62 184 PRO A C 1
ATOM 1391 O O . PRO A 1 184 ? -12.020 2.333 12.318 1.00 97.62 184 PRO A O 1
ATOM 1394 N N . THR A 1 185 ? -13.122 1.584 10.527 1.00 96.75 185 THR A N 1
ATOM 1395 C CA . THR A 1 185 ? -14.294 1.115 11.283 1.00 96.75 185 THR A CA 1
ATOM 1396 C C . THR A 1 185 ? -13.931 0.076 12.351 1.00 96.75 185 THR A C 1
ATOM 1398 O O . THR A 1 185 ? -14.311 0.231 13.511 1.00 96.75 185 THR A O 1
ATOM 1401 N N . GLN A 1 186 ? -13.091 -0.916 12.031 1.00 95.56 186 GLN A N 1
ATOM 1402 C CA . GLN A 1 186 ? -12.586 -1.886 13.018 1.00 95.56 186 GLN A CA 1
ATOM 1403 C C . GLN A 1 186 ? -11.714 -1.252 14.114 1.00 95.56 186 GLN A C 1
ATOM 1405 O O . GLN A 1 186 ? -11.650 -1.776 15.227 1.00 95.56 186 GLN A O 1
ATOM 1410 N N . LEU A 1 187 ? -11.059 -0.125 13.827 1.00 95.94 187 LEU A N 1
ATOM 1411 C CA . LEU A 1 187 ? -10.283 0.642 14.807 1.00 95.94 187 LEU A CA 1
ATOM 1412 C C . LEU A 1 187 ? -11.166 1.549 15.690 1.00 95.94 187 LEU A C 1
ATOM 1414 O O . LEU A 1 187 ? -10.666 2.133 16.658 1.00 95.94 187 LEU A O 1
ATOM 1418 N N . GLY A 1 188 ? -12.471 1.628 15.410 1.00 95.88 188 GLY A N 1
ATOM 1419 C CA . GLY A 1 188 ? -13.464 2.360 16.199 1.00 95.88 188 GLY A CA 1
ATOM 1420 C C . GLY A 1 188 ? -13.839 3.736 15.655 1.00 95.88 188 GLY A C 1
ATOM 1421 O O . GLY A 1 188 ? -14.442 4.518 16.386 1.00 95.88 188 GLY A O 1
ATOM 1422 N N . PHE A 1 189 ? -13.490 4.051 14.406 1.00 96.50 189 PHE A N 1
ATOM 1423 C CA . PHE A 1 189 ? -13.969 5.267 13.754 1.00 96.50 189 PHE A CA 1
ATOM 1424 C C . PHE A 1 189 ? -15.406 5.087 13.250 1.00 96.50 189 PHE A C 1
ATOM 1426 O O . PHE A 1 189 ? -15.744 4.054 12.676 1.00 96.50 189 PHE A O 1
ATOM 1433 N N . THR A 1 190 ? -16.244 6.103 13.458 1.00 94.88 190 THR A N 1
ATOM 1434 C CA . THR A 1 190 ? -17.663 6.101 13.059 1.00 94.88 190 THR A CA 1
ATOM 1435 C C . THR A 1 190 ? -17.962 7.008 11.868 1.00 94.88 190 THR A C 1
ATOM 1437 O O . THR A 1 190 ? -18.993 6.839 11.226 1.00 94.88 190 THR A O 1
ATOM 1440 N N . SER A 1 191 ? -17.077 7.961 11.569 1.00 94.94 191 SER A N 1
ATOM 1441 C CA . SER A 1 191 ? -17.172 8.821 10.388 1.00 94.94 191 SER A CA 1
ATOM 1442 C C . SER A 1 191 ? -16.864 8.041 9.110 1.00 94.94 191 SER A C 1
ATOM 1444 O O . SER A 1 191 ? -16.013 7.156 9.124 1.00 94.94 191 SER A O 1
ATOM 1446 N N . ASP A 1 192 ? -17.474 8.431 7.986 1.00 95.31 192 ASP A N 1
ATOM 1447 C CA . ASP A 1 192 ? -17.239 7.815 6.665 1.00 95.31 192 ASP A CA 1
ATOM 1448 C C . ASP A 1 192 ? -15.803 7.990 6.149 1.00 95.31 192 ASP A C 1
ATOM 1450 O O . ASP A 1 192 ? -15.348 7.247 5.272 1.00 95.31 192 ASP A O 1
ATOM 1454 N N . ARG A 1 193 ? -15.092 8.989 6.676 1.00 96.69 193 ARG A N 1
ATOM 1455 C CA . ARG A 1 193 ? -13.720 9.347 6.320 1.00 96.69 193 ARG A CA 1
ATOM 1456 C C . ARG A 1 193 ? -12.928 9.687 7.573 1.00 96.69 193 ARG A C 1
ATOM 1458 O O . ARG A 1 193 ? -13.476 10.245 8.524 1.00 96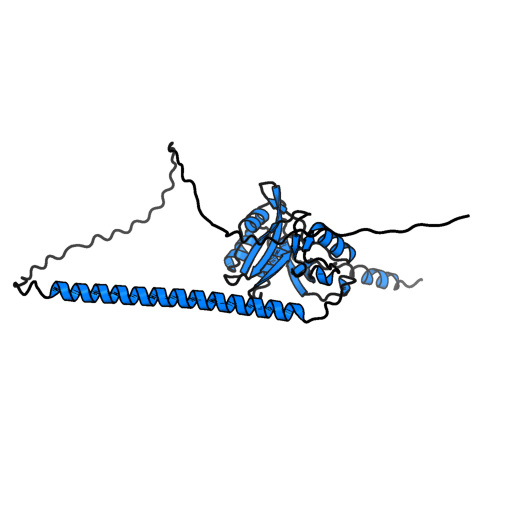.69 193 ARG A O 1
ATOM 1465 N N . VAL A 1 194 ? -11.644 9.351 7.557 1.00 98.06 194 VAL A N 1
ATOM 1466 C CA . VAL A 1 194 ? -10.691 9.636 8.635 1.00 98.06 194 VAL A CA 1
ATOM 1467 C C . VAL A 1 194 ? -9.412 10.208 8.045 1.00 98.06 194 VAL A C 1
ATOM 1469 O O . VAL A 1 194 ? -9.036 9.833 6.937 1.00 98.06 194 VAL A O 1
ATOM 1472 N N . THR A 1 195 ? -8.728 11.091 8.766 1.00 98.62 195 THR A N 1
ATOM 1473 C CA . THR A 1 195 ? -7.411 11.560 8.322 1.00 98.62 195 THR A CA 1
ATOM 1474 C C . THR A 1 195 ? -6.377 10.442 8.475 1.00 98.62 195 THR A C 1
ATOM 1476 O O . THR A 1 195 ? -6.485 9.595 9.372 1.00 98.62 195 THR A O 1
ATOM 1479 N N . LEU A 1 196 ? -5.358 10.426 7.615 1.00 98.62 196 LEU A N 1
ATOM 1480 C CA . LEU A 1 196 ? -4.254 9.471 7.713 1.00 98.62 196 LEU A CA 1
ATOM 1481 C C . LEU A 1 196 ? -3.531 9.587 9.067 1.00 98.62 196 LEU A C 1
ATOM 1483 O O . LEU A 1 196 ? -3.192 8.573 9.681 1.00 98.62 196 LEU A O 1
ATOM 1487 N N . ALA A 1 197 ? -3.358 10.812 9.569 1.00 98.62 197 ALA A N 1
ATOM 1488 C CA . ALA A 1 197 ? -2.742 11.067 10.867 1.00 98.62 197 ALA A CA 1
ATOM 1489 C C . ALA A 1 197 ? -3.537 10.461 12.034 1.00 98.62 197 ALA A C 1
ATOM 1491 O O . ALA A 1 197 ? -2.957 9.775 12.885 1.00 98.62 197 ALA A O 1
ATOM 1492 N N . ASP A 1 198 ? -4.860 10.654 12.066 1.00 98.62 198 ASP A N 1
ATOM 1493 C CA . ASP A 1 198 ? -5.714 10.074 13.108 1.00 98.62 198 ASP A CA 1
ATOM 1494 C C . ASP A 1 198 ? -5.715 8.549 13.032 1.00 98.62 198 ASP A C 1
ATOM 1496 O O . ASP A 1 198 ? -5.612 7.870 14.061 1.00 98.62 198 ASP A O 1
ATOM 1500 N N . LEU A 1 199 ? -5.768 8.005 11.813 1.00 98.50 199 LEU A N 1
ATOM 1501 C CA . LEU A 1 199 ? -5.705 6.572 11.564 1.00 98.50 199 LEU A CA 1
ATOM 1502 C C . LEU A 1 199 ? -4.417 5.963 12.135 1.00 98.50 199 LEU A C 1
ATOM 1504 O O . LEU A 1 199 ? -4.477 4.986 12.885 1.00 98.50 199 LEU A O 1
ATOM 1508 N N . TYR A 1 200 ? -3.260 6.554 11.832 1.00 98.56 200 TYR A N 1
ATOM 1509 C CA . TYR A 1 200 ? -1.959 6.082 12.316 1.00 98.56 200 TYR A CA 1
ATOM 1510 C C . TYR A 1 200 ? -1.818 6.239 13.830 1.00 98.56 200 TYR A C 1
ATOM 1512 O O . TYR A 1 200 ? -1.352 5.323 14.509 1.00 98.56 200 TYR A O 1
ATOM 1520 N N . SER A 1 201 ? -2.267 7.368 14.383 1.00 98.44 201 SER A N 1
ATOM 1521 C CA . SER A 1 201 ? -2.297 7.603 15.830 1.00 98.44 201 SER A CA 1
ATOM 1522 C C . SER A 1 201 ? -3.117 6.531 16.549 1.00 98.44 201 SER A C 1
ATOM 1524 O O . SER A 1 201 ? -2.683 5.963 17.556 1.00 98.44 201 SER A O 1
ATOM 1526 N N . ARG A 1 202 ? -4.290 6.190 16.005 1.00 98.00 202 ARG A N 1
ATOM 1527 C CA . ARG A 1 202 ? -5.154 5.146 16.555 1.00 98.00 202 ARG A CA 1
ATOM 1528 C C . ARG A 1 202 ? -4.537 3.756 16.426 1.00 98.00 202 ARG A C 1
ATOM 1530 O O . ARG A 1 202 ? -4.561 3.017 17.408 1.00 98.00 202 ARG A O 1
ATOM 1537 N N . ALA A 1 203 ? -3.970 3.413 15.272 1.00 97.06 203 ALA A N 1
ATOM 1538 C CA . ALA A 1 203 ? -3.316 2.125 15.049 1.00 97.06 203 ALA A CA 1
ATOM 1539 C C . ALA A 1 203 ? -2.160 1.900 16.043 1.00 97.06 203 ALA A C 1
ATOM 1541 O O . ALA A 1 203 ? -2.121 0.873 16.722 1.00 97.06 203 ALA A O 1
ATOM 1542 N N . ARG A 1 204 ? -1.298 2.910 16.236 1.00 97.12 204 ARG A N 1
ATOM 1543 C CA . ARG A 1 204 ? -0.195 2.874 17.213 1.00 97.12 204 ARG A CA 1
ATOM 1544 C C . ARG A 1 204 ? -0.684 2.680 18.649 1.00 97.12 204 ARG A C 1
ATOM 1546 O O . ARG A 1 204 ? -0.126 1.865 19.377 1.00 97.12 204 ARG A O 1
ATOM 1553 N N . LYS A 1 205 ? -1.762 3.365 19.060 1.00 97.00 205 LYS A N 1
ATOM 1554 C CA . LYS A 1 205 ? -2.377 3.181 20.395 1.00 97.00 205 LYS A CA 1
ATOM 1555 C C . LYS A 1 205 ? -2.880 1.755 20.636 1.00 97.00 205 LYS A C 1
ATOM 1557 O O . LYS A 1 205 ? -2.964 1.337 21.785 1.00 97.00 205 LYS A O 1
ATOM 1562 N N . LEU A 1 206 ? -3.219 1.028 19.573 1.00 95.69 206 LEU A N 1
ATOM 1563 C CA . LEU A 1 206 ? -3.669 -0.365 19.631 1.00 95.69 206 LEU A CA 1
ATOM 1564 C C . LEU A 1 206 ? -2.510 -1.370 19.482 1.00 95.69 206 LEU A C 1
ATOM 1566 O O . LEU A 1 206 ? -2.742 -2.575 19.562 1.00 95.69 206 LEU A O 1
ATOM 1570 N N . GLY A 1 207 ? -1.270 -0.895 19.320 1.00 95.75 207 GLY A N 1
ATOM 1571 C CA . GLY A 1 207 ? -0.062 -1.720 19.242 1.00 95.75 207 GLY A CA 1
ATOM 1572 C C . GLY A 1 207 ? 0.373 -2.106 17.827 1.00 95.75 207 GLY A C 1
ATOM 1573 O O . GLY A 1 207 ? 1.327 -2.865 17.689 1.00 95.75 207 GLY A O 1
ATOM 1574 N N . PHE A 1 208 ? -0.292 -1.600 16.785 1.00 96.31 208 PHE A N 1
ATOM 1575 C CA . PHE A 1 208 ? 0.173 -1.782 15.410 1.00 96.31 208 PHE A CA 1
ATOM 1576 C C . PHE A 1 208 ? 1.394 -0.910 15.120 1.00 96.31 208 PHE A C 1
ATOM 1578 O O . PHE A 1 208 ? 1.500 0.221 15.603 1.00 96.31 208 PHE A O 1
ATOM 1585 N N . GLU A 1 209 ? 2.279 -1.416 14.268 1.00 97.38 209 GLU A N 1
ATOM 1586 C CA . GLU A 1 209 ? 3.456 -0.698 13.794 1.00 97.38 209 GLU A CA 1
ATOM 1587 C C . GLU A 1 209 ? 3.268 -0.281 12.331 1.00 97.38 209 GLU A C 1
ATOM 1589 O O . GLU A 1 209 ? 2.593 -0.959 11.548 1.00 97.38 209 GLU A O 1
ATOM 1594 N N . LEU A 1 210 ? 3.864 0.855 11.955 1.00 98.06 210 LEU A N 1
ATOM 1595 C CA . LEU A 1 210 ? 3.958 1.197 10.541 1.00 98.06 210 LEU A CA 1
ATOM 1596 C C . LEU A 1 210 ? 4.951 0.250 9.872 1.00 98.06 210 LEU A C 1
ATOM 1598 O O . LEU A 1 210 ? 6.054 0.032 10.370 1.00 98.06 210 LEU A O 1
ATOM 1602 N N . ALA A 1 211 ? 4.544 -0.305 8.740 1.00 97.94 211 ALA A N 1
ATOM 1603 C CA . ALA A 1 211 ? 5.364 -1.178 7.930 1.00 97.94 211 ALA A CA 1
ATOM 1604 C C . ALA A 1 211 ? 6.497 -0.390 7.243 1.00 97.94 211 ALA A C 1
ATOM 1606 O O . ALA A 1 211 ? 6.292 0.763 6.843 1.00 97.94 211 ALA A O 1
ATOM 1607 N N . PRO A 1 212 ? 7.674 -1.006 7.026 1.00 98.06 212 PRO A N 1
ATOM 1608 C CA . PRO A 1 212 ? 8.662 -0.474 6.097 1.00 98.06 212 PRO A CA 1
ATOM 1609 C C . PRO A 1 212 ? 8.060 -0.288 4.701 1.00 98.06 212 PRO A C 1
ATOM 1611 O O . PRO A 1 212 ? 7.243 -1.098 4.260 1.00 98.06 212 PRO A O 1
ATOM 1614 N N . ALA A 1 213 ? 8.516 0.728 3.967 1.00 98.44 213 ALA A N 1
ATOM 1615 C CA . ALA A 1 213 ? 8.062 0.998 2.600 1.00 98.44 213 ALA A CA 1
ATOM 1616 C C . ALA A 1 213 ? 8.203 -0.220 1.666 1.00 98.44 213 ALA A C 1
ATOM 1618 O O . ALA A 1 213 ? 7.373 -0.431 0.783 1.00 98.44 213 ALA A O 1
ATOM 1619 N N . GLU A 1 214 ? 9.225 -1.050 1.902 1.00 98.56 214 GLU A N 1
ATOM 1620 C CA . GLU A 1 214 ? 9.491 -2.292 1.173 1.00 98.56 214 GLU A CA 1
ATOM 1621 C C . GLU A 1 214 ? 8.318 -3.284 1.188 1.00 98.56 214 GLU A C 1
ATOM 1623 O O . GLU A 1 214 ? 8.150 -4.055 0.243 1.00 98.56 214 GLU A O 1
ATOM 1628 N N . VAL A 1 215 ? 7.454 -3.235 2.208 1.00 98.69 215 VAL A N 1
ATOM 1629 C CA . VAL A 1 215 ? 6.288 -4.122 2.308 1.00 98.69 215 VAL A CA 1
ATOM 1630 C C . VAL A 1 215 ? 5.367 -3.986 1.099 1.00 98.69 215 VAL A C 1
ATOM 1632 O O . VAL A 1 215 ? 4.844 -4.995 0.644 1.00 98.69 215 VAL A O 1
ATOM 1635 N N . GLY A 1 216 ? 5.199 -2.789 0.527 1.00 98.62 216 GLY A N 1
ATOM 1636 C CA . GLY A 1 216 ? 4.370 -2.590 -0.667 1.00 98.62 216 GLY A CA 1
ATOM 1637 C C . GLY A 1 216 ? 4.811 -3.446 -1.865 1.00 98.62 216 GLY A C 1
ATOM 1638 O O . GLY A 1 216 ? 4.062 -4.332 -2.287 1.00 98.62 216 GLY A O 1
ATOM 1639 N N . PRO A 1 217 ? 6.013 -3.224 -2.427 1.00 98.69 217 PRO A N 1
ATOM 1640 C CA . PRO A 1 217 ? 6.518 -4.030 -3.536 1.00 98.69 217 PRO A CA 1
ATOM 1641 C C . PRO A 1 217 ? 6.725 -5.509 -3.176 1.00 98.69 217 PRO A C 1
ATOM 1643 O O . PRO A 1 217 ? 6.418 -6.363 -4.005 1.00 98.69 217 PRO A O 1
ATOM 1646 N N . GLN A 1 218 ? 7.166 -5.842 -1.956 1.00 98.69 218 GLN A N 1
ATOM 1647 C CA . GLN A 1 218 ? 7.341 -7.242 -1.537 1.00 98.69 218 GLN A CA 1
ATOM 1648 C C . GLN A 1 218 ? 6.015 -7.998 -1.467 1.00 98.69 218 GLN A C 1
ATOM 1650 O O . GLN A 1 218 ? 5.895 -9.104 -1.995 1.00 98.69 218 GLN A O 1
ATOM 1655 N N . LEU A 1 219 ? 4.985 -7.380 -0.884 1.00 98.75 219 LEU A N 1
ATOM 1656 C CA . LEU A 1 219 ? 3.639 -7.936 -0.880 1.00 98.75 219 LEU A CA 1
ATOM 1657 C C . LEU A 1 219 ? 3.129 -8.106 -2.310 1.00 98.75 219 LEU A C 1
ATOM 1659 O O . LEU A 1 219 ? 2.517 -9.126 -2.619 1.00 98.75 219 LEU A O 1
ATOM 1663 N N . ARG A 1 220 ? 3.401 -7.143 -3.199 1.00 98.44 220 ARG A N 1
ATOM 1664 C CA . ARG A 1 220 ? 2.927 -7.211 -4.581 1.00 98.44 220 ARG A CA 1
ATOM 1665 C C . ARG A 1 220 ? 3.435 -8.457 -5.308 1.00 98.44 220 ARG A C 1
ATOM 1667 O O . ARG A 1 220 ? 2.630 -9.108 -5.972 1.00 98.44 220 ARG A O 1
ATOM 1674 N N . ILE A 1 221 ? 4.714 -8.794 -5.152 1.00 98.19 221 ILE A N 1
ATOM 1675 C CA . ILE A 1 221 ? 5.343 -9.962 -5.793 1.00 98.19 221 ILE A CA 1
ATOM 1676 C C . ILE A 1 221 ? 5.134 -11.280 -5.034 1.00 98.19 221 ILE A C 1
ATOM 1678 O O . ILE A 1 221 ? 5.548 -12.326 -5.516 1.00 98.19 221 ILE A O 1
ATOM 1682 N N . GLN A 1 222 ? 4.524 -11.254 -3.847 1.00 98.50 222 GLN A N 1
ATOM 1683 C CA . GLN A 1 222 ? 4.219 -12.456 -3.056 1.00 98.50 222 GLN A CA 1
ATOM 1684 C C . GLN A 1 222 ? 2.714 -12.751 -2.984 1.00 98.50 222 GLN A C 1
ATOM 1686 O O . GLN A 1 222 ? 2.318 -13.830 -2.546 1.00 98.50 222 GLN A O 1
ATOM 1691 N N . TYR A 1 223 ? 1.862 -11.822 -3.431 1.00 98.19 223 TYR A N 1
ATOM 1692 C CA . TYR A 1 223 ? 0.407 -11.946 -3.381 1.00 98.19 223 TYR A CA 1
ATOM 1693 C C . TYR A 1 223 ? -0.229 -11.895 -4.779 1.00 98.19 223 TYR A C 1
ATOM 1695 O O . TYR A 1 223 ? -0.782 -10.872 -5.190 1.00 98.19 223 TYR A O 1
ATOM 1703 N N . PHE A 1 224 ? -0.144 -13.002 -5.523 1.00 97.44 224 PHE A N 1
ATOM 1704 C CA . PHE A 1 224 ? -0.655 -13.096 -6.900 1.00 97.44 224 PHE A CA 1
ATOM 1705 C C . PHE A 1 224 ? -2.151 -13.396 -7.004 1.00 97.44 224 PHE A C 1
ATOM 1707 O O . PHE A 1 224 ? -2.801 -12.977 -7.959 1.00 97.44 224 PHE A O 1
ATOM 1714 N N . ASP A 1 225 ? -2.718 -14.084 -6.019 1.00 96.75 225 ASP A N 1
ATOM 1715 C CA . ASP A 1 225 ? -4.136 -14.437 -5.933 1.00 96.75 225 ASP A CA 1
ATOM 1716 C C . ASP A 1 225 ? -4.993 -13.291 -5.366 1.00 96.75 225 ASP A C 1
ATOM 1718 O O . ASP A 1 225 ? -6.054 -13.513 -4.779 1.00 96.75 225 ASP A O 1
ATOM 1722 N N . GLN A 1 226 ? -4.547 -12.043 -5.543 1.00 97.50 226 GLN A N 1
ATOM 1723 C CA . GLN A 1 226 ? -5.295 -10.877 -5.099 1.00 97.50 226 GLN A CA 1
ATOM 1724 C C . GLN A 1 226 ? -6.620 -10.754 -5.870 1.00 97.50 226 GLN A C 1
ATOM 1726 O O . GLN A 1 226 ? -6.597 -10.655 -7.103 1.00 97.50 226 GLN A O 1
ATOM 1731 N N . PRO A 1 227 ? -7.777 -10.685 -5.185 1.00 97.19 227 PRO A N 1
ATOM 1732 C CA . PRO A 1 227 ? -9.061 -10.513 -5.846 1.00 97.19 227 PRO A CA 1
ATOM 1733 C C . PRO A 1 227 ? -9.131 -9.226 -6.672 1.00 97.19 227 PRO A C 1
ATOM 1735 O O . PRO A 1 227 ? -8.705 -8.159 -6.232 1.00 97.19 227 PRO A O 1
ATOM 1738 N N . VAL A 1 228 ? -9.745 -9.315 -7.853 1.00 97.25 228 VAL A N 1
ATOM 1739 C CA . VAL A 1 228 ? -10.079 -8.133 -8.661 1.00 97.25 228 VAL A CA 1
ATOM 1740 C C . VAL A 1 228 ? -10.991 -7.203 -7.859 1.00 97.25 228 VAL A C 1
ATOM 1742 O O . VAL A 1 228 ? -12.024 -7.639 -7.349 1.00 97.25 228 VAL A O 1
ATOM 1745 N N . GLY A 1 229 ? -10.630 -5.925 -7.803 1.00 94.50 229 GLY A N 1
ATOM 1746 C CA . GLY A 1 229 ? -11.309 -4.883 -7.040 1.00 94.50 229 GLY A CA 1
ATOM 1747 C C . GLY A 1 229 ? -10.737 -4.656 -5.640 1.00 94.50 229 GLY A C 1
ATOM 1748 O O . GLY A 1 229 ? -11.215 -3.757 -4.953 1.00 94.50 229 GLY A O 1
ATOM 1749 N N . GLU A 1 230 ? -9.737 -5.426 -5.202 1.00 96.69 230 GLU A N 1
ATOM 1750 C CA . GLU A 1 230 ? -9.085 -5.192 -3.914 1.00 96.69 230 GLU A CA 1
ATOM 1751 C C . GLU A 1 230 ? -7.979 -4.130 -4.024 1.00 96.69 230 GLU A C 1
ATOM 1753 O O . GLU A 1 230 ? -7.137 -4.173 -4.924 1.00 96.69 230 GLU A O 1
ATOM 1758 N N . PHE A 1 231 ? -7.984 -3.199 -3.067 1.00 97.69 231 PHE A N 1
ATOM 1759 C CA . PHE A 1 231 ? -6.986 -2.149 -2.875 1.00 97.69 231 PHE A CA 1
ATOM 1760 C C . PHE A 1 231 ? -6.531 -2.182 -1.418 1.00 97.69 231 PHE A C 1
ATOM 1762 O O . PHE A 1 231 ? -7.364 -2.182 -0.507 1.00 97.69 231 PHE A O 1
ATOM 1769 N N . LEU A 1 232 ? -5.221 -2.229 -1.205 1.00 98.75 232 LEU A N 1
ATOM 1770 C CA . LEU A 1 232 ? -4.603 -2.373 0.107 1.00 98.75 232 LEU A CA 1
ATOM 1771 C C . LEU A 1 232 ? -3.646 -1.212 0.337 1.00 98.75 232 LEU A C 1
ATOM 1773 O O . LEU A 1 232 ? -2.581 -1.153 -0.275 1.00 98.75 232 LEU A O 1
ATOM 1777 N N . ILE A 1 233 ? -4.020 -0.301 1.228 1.00 98.81 233 ILE A N 1
ATOM 1778 C CA . ILE A 1 233 ? -3.176 0.829 1.615 1.00 98.81 233 ILE A CA 1
ATOM 1779 C C . ILE A 1 233 ? -2.092 0.302 2.551 1.00 98.81 233 ILE A C 1
ATOM 1781 O O . ILE A 1 233 ? -2.397 -0.343 3.555 1.00 98.81 233 ILE A O 1
ATOM 1785 N N . ILE A 1 234 ? -0.829 0.578 2.250 1.00 98.88 234 ILE A N 1
ATOM 1786 C CA . ILE A 1 234 ? 0.273 0.222 3.137 1.00 98.88 234 ILE A CA 1
ATOM 1787 C C . ILE A 1 234 ? 0.386 1.302 4.210 1.00 98.88 234 ILE A C 1
ATOM 1789 O O . ILE A 1 234 ? 0.641 2.466 3.906 1.00 98.88 234 ILE A O 1
ATOM 1793 N N . GLY A 1 235 ? 0.190 0.915 5.470 1.00 98.56 235 GLY A N 1
ATOM 1794 C CA . GLY A 1 235 ? 0.425 1.765 6.628 1.00 98.56 235 GLY A CA 1
ATOM 1795 C C . GLY A 1 235 ? 1.922 1.942 6.845 1.00 98.56 235 GLY A C 1
ATOM 1796 O O . GLY A 1 235 ? 2.505 1.241 7.662 1.00 98.56 235 GLY A O 1
ATOM 1797 N N . MET A 1 236 ? 2.540 2.845 6.090 1.00 98.69 236 MET A N 1
ATOM 1798 C CA . MET A 1 236 ? 3.972 3.156 6.110 1.00 98.69 236 MET A CA 1
ATOM 1799 C C . MET A 1 236 ? 4.211 4.641 6.382 1.00 98.69 236 MET A C 1
ATOM 1801 O O . MET A 1 236 ? 3.318 5.468 6.178 1.00 98.69 236 MET A O 1
ATOM 1805 N N . GLU A 1 237 ? 5.429 4.984 6.801 1.00 98.50 237 GLU A N 1
ATOM 1806 C CA . GLU A 1 237 ? 5.867 6.381 6.770 1.00 98.50 237 GLU A CA 1
ATOM 1807 C C . GLU A 1 237 ? 5.914 6.875 5.309 1.00 98.50 237 GLU A C 1
ATOM 1809 O O . GLU A 1 237 ? 6.449 6.161 4.451 1.00 98.50 237 GLU A O 1
ATOM 1814 N N . PRO A 1 238 ? 5.354 8.058 4.990 1.00 98.62 238 PRO A N 1
ATOM 1815 C CA . PRO A 1 238 ? 5.365 8.581 3.629 1.00 98.62 238 PRO A CA 1
ATOM 1816 C C . PRO A 1 238 ? 6.779 8.869 3.120 1.00 98.62 238 PRO A C 1
ATOM 1818 O O . PRO A 1 238 ? 7.639 9.359 3.853 1.00 98.62 238 PRO A O 1
ATOM 1821 N N . ILE A 1 239 ? 6.999 8.635 1.828 1.00 98.75 239 ILE A N 1
ATOM 1822 C CA . ILE A 1 239 ? 8.233 9.008 1.135 1.00 98.75 239 ILE A CA 1
ATOM 1823 C C . ILE A 1 239 ? 7.951 10.214 0.246 1.00 98.75 239 ILE A C 1
ATOM 1825 O O . ILE A 1 239 ? 7.000 10.210 -0.531 1.00 98.75 239 ILE A O 1
ATOM 1829 N N . MET A 1 240 ? 8.800 11.235 0.349 1.00 98.56 240 MET A N 1
ATOM 1830 C CA . MET A 1 240 ? 8.681 12.440 -0.468 1.00 98.56 240 MET A CA 1
ATOM 1831 C C . MET A 1 240 ? 9.100 12.165 -1.914 1.00 98.56 240 MET A C 1
ATOM 1833 O O . MET A 1 240 ? 10.177 11.606 -2.157 1.00 98.56 240 MET A O 1
ATOM 1837 N N . THR A 1 241 ? 8.301 12.629 -2.871 1.00 98.38 241 THR A N 1
ATOM 1838 C CA . THR A 1 241 ? 8.671 12.751 -4.289 1.00 98.38 241 THR A CA 1
ATOM 1839 C C . THR A 1 241 ? 9.838 13.731 -4.476 1.00 98.38 241 THR A C 1
ATOM 1841 O O . THR A 1 241 ? 10.327 14.353 -3.525 1.00 98.38 241 THR A O 1
ATOM 1844 N N . TRP A 1 242 ? 10.317 13.890 -5.709 1.00 97.69 242 TRP A N 1
ATOM 1845 C CA . TRP A 1 242 ? 11.252 14.959 -6.069 1.00 97.69 242 TRP A CA 1
ATOM 1846 C C . TRP A 1 242 ? 10.615 16.351 -5.935 1.00 97.69 242 TRP A C 1
ATOM 1848 O O . TRP A 1 242 ? 11.327 17.301 -5.623 1.00 97.69 242 TRP A O 1
ATOM 1858 N N . SER A 1 243 ? 9.293 16.462 -6.115 1.00 96.75 243 SER A N 1
ATOM 1859 C CA . SER A 1 243 ? 8.512 17.693 -5.900 1.00 96.75 243 SER A CA 1
ATOM 1860 C C . SER A 1 243 ? 8.196 17.990 -4.430 1.00 96.75 243 SER A C 1
ATOM 1862 O O . SER A 1 243 ? 7.750 19.092 -4.125 1.00 96.75 243 SER A O 1
ATOM 1864 N N . GLY A 1 244 ? 8.451 17.047 -3.516 1.00 97.69 244 GLY A N 1
ATOM 1865 C CA . GLY A 1 244 ? 8.166 17.200 -2.085 1.00 97.69 244 GLY A CA 1
ATOM 1866 C C . GLY A 1 244 ? 6.771 16.741 -1.649 1.00 97.69 244 GLY A C 1
ATOM 1867 O O . GLY A 1 244 ? 6.385 16.996 -0.512 1.00 97.69 244 GLY A O 1
ATOM 1868 N N . ASP A 1 245 ? 6.032 16.045 -2.511 1.00 98.00 245 ASP A N 1
ATOM 1869 C CA . ASP A 1 245 ? 4.740 15.450 -2.173 1.00 98.00 245 ASP A CA 1
ATOM 1870 C C . ASP A 1 245 ? 4.953 14.148 -1.379 1.00 98.00 245 ASP A C 1
ATOM 1872 O O . ASP A 1 245 ? 5.691 13.268 -1.835 1.00 98.00 245 ASP A O 1
ATOM 1876 N N . PRO A 1 246 ? 4.329 13.976 -0.201 1.00 98.56 246 PRO A N 1
ATOM 1877 C CA . PRO A 1 246 ? 4.431 12.736 0.558 1.00 98.56 246 PRO A CA 1
ATOM 1878 C C . PRO A 1 246 ? 3.546 11.661 -0.073 1.00 98.56 246 PRO A C 1
ATOM 1880 O O . PRO A 1 246 ? 2.342 11.852 -0.237 1.00 98.56 246 PRO A O 1
ATOM 1883 N N . ILE A 1 247 ? 4.127 10.504 -0.381 1.00 98.75 247 ILE A N 1
ATOM 1884 C CA . ILE A 1 247 ? 3.424 9.378 -1.001 1.00 98.75 247 ILE A CA 1
ATOM 1885 C C . ILE A 1 247 ? 3.539 8.132 -0.124 1.00 98.75 247 ILE A C 1
ATOM 1887 O O . ILE A 1 247 ? 4.619 7.782 0.359 1.00 98.75 247 ILE A O 1
ATOM 1891 N N . ILE A 1 248 ? 2.416 7.434 0.032 1.00 98.81 248 ILE A N 1
ATOM 1892 C CA . ILE A 1 248 ? 2.342 6.064 0.551 1.00 98.81 248 ILE A CA 1
ATOM 1893 C C . ILE A 1 248 ? 1.972 5.095 -0.575 1.00 98.81 248 ILE A C 1
ATOM 1895 O O . ILE A 1 248 ? 1.519 5.500 -1.646 1.00 98.81 248 ILE A O 1
ATOM 1899 N N . LEU A 1 249 ? 2.170 3.799 -0.347 1.00 98.88 249 LEU A N 1
ATOM 1900 C CA . LEU A 1 249 ? 1.934 2.769 -1.356 1.00 98.88 249 LEU A CA 1
ATOM 1901 C C . LEU A 1 249 ? 0.562 2.109 -1.218 1.00 98.88 249 LEU A C 1
ATOM 1903 O O . LEU A 1 249 ? 0.032 1.947 -0.119 1.00 98.88 249 LEU A O 1
ATOM 1907 N N . ASN A 1 250 ? 0.022 1.657 -2.348 1.00 98.44 250 ASN A N 1
ATOM 1908 C CA . ASN A 1 250 ? -1.169 0.822 -2.412 1.00 98.44 250 ASN A CA 1
ATOM 1909 C C . ASN A 1 250 ? -0.934 -0.382 -3.339 1.00 98.44 250 ASN A C 1
ATOM 1911 O O . ASN A 1 250 ? -0.454 -0.236 -4.467 1.00 98.44 250 ASN A O 1
ATOM 1915 N N . VAL A 1 251 ? -1.261 -1.577 -2.844 1.00 98.69 251 VAL A N 1
ATOM 1916 C CA . VAL A 1 251 ? -1.175 -2.849 -3.572 1.00 98.69 251 VAL A CA 1
ATOM 1917 C C . VAL A 1 251 ? -2.570 -3.216 -4.068 1.00 98.69 251 VAL A C 1
ATOM 1919 O O . VAL A 1 251 ? -3.462 -3.523 -3.273 1.00 98.69 251 VAL A O 1
ATOM 1922 N N . ALA A 1 252 ? -2.766 -3.198 -5.385 1.00 98.06 252 ALA A N 1
ATOM 1923 C CA . ALA A 1 252 ? -4.097 -3.279 -5.971 1.00 98.06 252 ALA A CA 1
ATOM 1924 C C . ALA A 1 252 ? -4.209 -4.271 -7.131 1.00 98.06 252 ALA A C 1
ATOM 1926 O O . ALA A 1 252 ? -3.250 -4.526 -7.865 1.00 98.06 252 ALA A O 1
ATOM 1927 N N . ASN A 1 253 ? -5.423 -4.776 -7.335 1.00 97.88 253 ASN A N 1
ATOM 1928 C CA . ASN A 1 253 ? -5.825 -5.462 -8.557 1.00 97.88 253 ASN A CA 1
ATOM 1929 C C . ASN A 1 253 ? -7.054 -4.759 -9.148 1.00 97.88 253 ASN A C 1
ATOM 1931 O O . ASN A 1 253 ? -8.190 -5.033 -8.767 1.00 97.88 253 ASN A O 1
ATOM 1935 N N . GLY A 1 254 ? -6.830 -3.853 -10.102 1.00 90.00 254 GLY A N 1
ATOM 1936 C CA . GLY A 1 254 ? -7.896 -3.068 -10.738 1.00 90.00 254 GLY A CA 1
ATOM 1937 C C . GLY A 1 254 ? -8.671 -3.801 -11.841 1.00 90.00 254 GLY A C 1
ATOM 1938 O O . GLY A 1 254 ? -9.521 -3.194 -12.482 1.00 90.00 254 GLY A O 1
ATOM 1939 N N . GLY A 1 255 ? -8.368 -5.076 -12.109 1.00 91.31 255 GLY A N 1
ATOM 1940 C CA . GLY A 1 255 ? -8.966 -5.861 -13.199 1.00 91.31 255 GLY A CA 1
ATOM 1941 C C . GLY A 1 255 ? -8.163 -5.861 -14.503 1.00 91.31 255 GLY A C 1
ATOM 1942 O O . GLY A 1 255 ? -8.294 -6.798 -15.281 1.00 91.31 255 GLY A O 1
ATOM 1943 N N . ALA A 1 256 ? -7.275 -4.882 -14.705 1.00 91.19 256 ALA A N 1
ATOM 1944 C CA . ALA A 1 256 ? -6.294 -4.877 -15.799 1.00 91.19 256 ALA A CA 1
ATOM 1945 C C . ALA A 1 256 ? -4.979 -5.604 -15.447 1.00 91.19 256 ALA A C 1
ATOM 1947 O O . ALA A 1 256 ? -4.100 -5.741 -16.293 1.00 91.19 256 ALA A O 1
ATOM 1948 N N . GLY A 1 257 ? -4.834 -6.056 -14.199 1.00 93.81 257 GLY A N 1
ATOM 1949 C CA . GLY A 1 257 ? -3.634 -6.718 -13.697 1.00 93.81 257 GLY A CA 1
ATOM 1950 C C . GLY A 1 257 ? -3.284 -6.300 -12.273 1.00 93.81 257 GLY A C 1
ATOM 1951 O O . GLY A 1 257 ? -3.955 -5.466 -11.657 1.00 93.81 257 GLY A O 1
ATOM 1952 N N . LEU A 1 258 ? -2.214 -6.905 -11.760 1.00 98.19 258 LEU A N 1
ATOM 1953 C CA . LEU A 1 258 ? -1.634 -6.582 -10.463 1.00 98.19 258 LEU A CA 1
ATOM 1954 C C . LEU A 1 258 ? -0.783 -5.322 -10.587 1.00 98.19 258 LEU A C 1
ATOM 1956 O O . LEU A 1 258 ? 0.071 -5.231 -11.470 1.00 98.19 258 LEU A O 1
ATOM 1960 N N . ILE A 1 259 ? -1.004 -4.359 -9.699 1.00 98.38 259 ILE A N 1
ATOM 1961 C CA . ILE A 1 259 ? -0.317 -3.071 -9.737 1.00 98.38 259 ILE A CA 1
ATOM 1962 C C . ILE A 1 259 ? 0.101 -2.619 -8.335 1.00 98.38 259 ILE A C 1
ATOM 1964 O O . ILE A 1 259 ? -0.578 -2.899 -7.343 1.00 98.38 259 ILE A O 1
ATOM 1968 N N . LEU A 1 260 ? 1.237 -1.930 -8.269 1.00 98.75 260 LEU A N 1
ATOM 1969 C CA . LEU A 1 260 ? 1.656 -1.098 -7.148 1.00 98.75 260 LEU A CA 1
ATOM 1970 C C . LEU A 1 260 ? 1.490 0.373 -7.552 1.00 98.75 260 LEU A C 1
ATOM 1972 O O . LEU A 1 260 ? 2.057 0.800 -8.557 1.00 98.75 260 LEU A O 1
ATOM 1976 N N . ILE A 1 261 ? 0.728 1.153 -6.790 1.00 98.50 261 ILE A N 1
ATOM 1977 C CA . ILE A 1 261 ? 0.493 2.582 -7.059 1.00 98.50 261 ILE A CA 1
ATOM 1978 C C . ILE A 1 261 ? 0.851 3.443 -5.849 1.00 98.50 261 ILE A C 1
ATOM 1980 O O . ILE A 1 261 ? 0.938 2.946 -4.727 1.00 98.50 261 ILE A O 1
ATOM 1984 N N . GLY A 1 262 ? 1.080 4.732 -6.100 1.00 98.25 262 GLY A N 1
ATOM 1985 C CA . GLY A 1 262 ? 1.189 5.735 -5.046 1.00 98.25 262 GLY A CA 1
ATOM 1986 C C . GLY A 1 262 ? -0.188 6.271 -4.657 1.00 98.25 262 GLY A C 1
ATOM 1987 O O . GLY A 1 262 ? -1.128 6.233 -5.4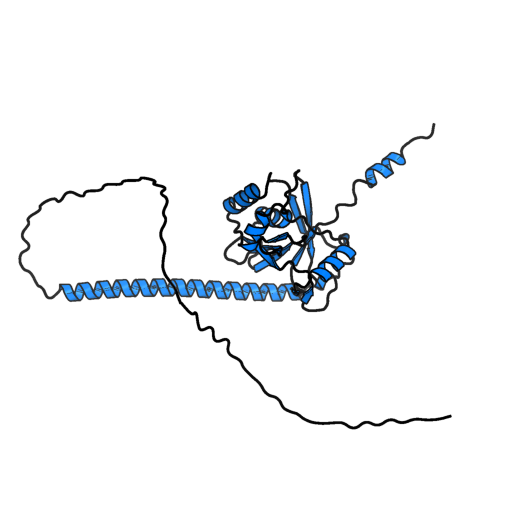51 1.00 98.25 262 GLY A O 1
ATOM 1988 N N . GLN A 1 263 ? -0.292 6.758 -3.430 1.00 97.44 263 GLN A N 1
ATOM 1989 C CA . GLN A 1 263 ? -1.442 7.464 -2.884 1.00 97.44 263 GLN A CA 1
ATOM 1990 C C . GLN A 1 263 ? -0.941 8.654 -2.060 1.00 97.44 263 GLN A C 1
ATOM 1992 O O . GLN A 1 263 ? 0.160 8.601 -1.508 1.00 97.44 263 GLN A O 1
ATOM 1997 N N . ASP A 1 264 ? -1.759 9.703 -1.962 1.00 98.19 264 ASP A N 1
ATOM 1998 C CA . ASP A 1 264 ? -1.514 10.845 -1.081 1.00 98.19 264 ASP A CA 1
ATOM 1999 C C . ASP A 1 264 ? -1.208 10.376 0.353 1.00 98.19 264 ASP A C 1
ATOM 2001 O O . ASP A 1 264 ? -2.016 9.694 0.991 1.00 98.19 264 ASP A O 1
ATOM 2005 N N . GLY A 1 265 ? -0.001 10.699 0.812 1.00 98.25 265 GLY A N 1
ATOM 2006 C CA . GLY A 1 265 ? 0.532 10.377 2.129 1.00 98.25 265 GLY A CA 1
ATOM 2007 C C . GLY A 1 265 ? 0.512 11.560 3.094 1.00 98.25 265 GLY A C 1
ATOM 2008 O O . GLY A 1 265 ? 1.141 11.479 4.149 1.00 98.25 265 GLY A O 1
ATOM 2009 N N . ARG A 1 266 ? -0.153 12.672 2.752 1.00 98.69 266 ARG A N 1
ATOM 2010 C CA . ARG A 1 266 ? -0.300 13.816 3.660 1.00 98.69 266 ARG A CA 1
ATOM 2011 C C . ARG A 1 266 ? -1.068 13.425 4.918 1.00 98.69 266 ARG A C 1
ATOM 2013 O O . ARG A 1 266 ? -1.944 12.563 4.896 1.00 98.69 266 ARG A O 1
ATOM 2020 N N . ALA A 1 267 ? -0.760 14.098 6.021 1.00 98.38 267 ALA A N 1
ATOM 2021 C CA . ALA A 1 267 ? -1.392 13.854 7.315 1.00 98.38 267 ALA A CA 1
ATOM 2022 C C . ALA A 1 267 ? -2.922 14.026 7.251 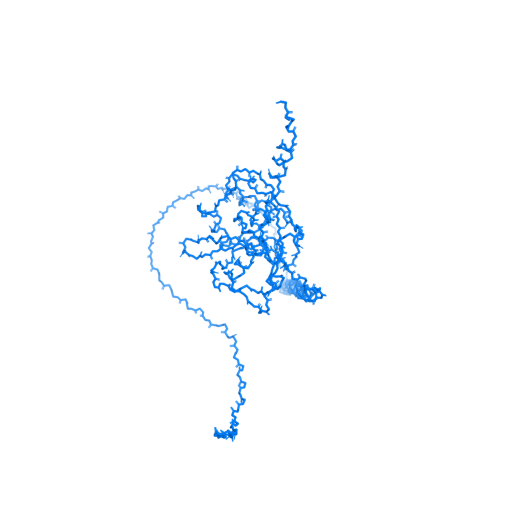1.00 98.38 267 ALA A C 1
ATOM 2024 O O . ALA A 1 267 ? -3.668 13.246 7.844 1.00 98.38 267 ALA A O 1
ATOM 2025 N N . GLU A 1 268 ? -3.372 15.019 6.489 1.00 98.38 268 GLU A N 1
ATOM 2026 C CA . GLU A 1 268 ? -4.763 15.384 6.240 1.00 98.38 268 GLU A CA 1
ATOM 2027 C C . GLU A 1 268 ? -5.450 14.553 5.145 1.00 98.38 268 GLU A C 1
ATOM 2029 O O . GLU A 1 268 ? -6.642 14.743 4.908 1.00 98.38 268 GLU A O 1
ATOM 2034 N N . ALA A 1 269 ? -4.736 13.634 4.482 1.00 98.00 269 ALA A N 1
ATOM 2035 C CA . ALA A 1 269 ? -5.321 12.800 3.438 1.00 98.00 269 ALA A CA 1
ATOM 2036 C C . ALA A 1 269 ? -6.497 11.986 4.000 1.00 98.00 269 ALA A C 1
ATOM 2038 O O . ALA A 1 269 ? -6.375 11.295 5.016 1.00 98.00 269 ALA A O 1
ATOM 2039 N N . GLU A 1 270 ? -7.648 12.071 3.334 1.00 97.94 270 GLU A N 1
ATOM 2040 C CA . GLU A 1 270 ? -8.867 11.402 3.776 1.00 97.94 270 GLU A CA 1
ATOM 2041 C C . GLU A 1 270 ? -8.910 9.945 3.316 1.00 97.94 270 GLU A C 1
ATOM 2043 O O . GLU A 1 270 ? -8.962 9.637 2.122 1.00 97.94 270 GLU A O 1
ATOM 2048 N N . ILE A 1 271 ? -8.985 9.038 4.282 1.00 98.12 271 ILE A N 1
ATOM 2049 C CA . ILE A 1 271 ? -9.106 7.602 4.071 1.00 98.12 271 ILE A CA 1
ATOM 2050 C C . ILE A 1 271 ? -10.564 7.182 4.301 1.00 98.12 271 ILE A C 1
ATOM 2052 O O . ILE A 1 271 ? -11.096 7.405 5.392 1.00 98.12 271 ILE A O 1
ATOM 2056 N N . PRO A 1 272 ? -11.229 6.545 3.316 1.00 97.56 272 PRO A N 1
ATOM 2057 C CA . PRO A 1 272 ? -12.561 5.983 3.516 1.00 97.56 272 PRO A CA 1
ATOM 2058 C C . PRO A 1 272 ? -12.594 4.967 4.663 1.00 97.56 272 PRO A C 1
ATOM 2060 O O . PRO A 1 272 ? -11.692 4.139 4.794 1.00 97.56 272 PRO A O 1
ATOM 2063 N N . ALA A 1 273 ? -13.666 4.966 5.452 1.00 95.12 273 ALA A N 1
ATOM 2064 C CA . ALA A 1 273 ? -13.795 4.133 6.650 1.00 95.12 273 ALA A CA 1
ATOM 2065 C C . ALA A 1 273 ? -13.862 2.617 6.374 1.00 95.12 273 ALA A C 1
ATOM 2067 O O . ALA A 1 273 ? -13.707 1.795 7.281 1.00 95.12 273 ALA A O 1
ATOM 2068 N N . THR A 1 274 ? -14.081 2.250 5.112 1.00 93.69 274 THR A N 1
ATOM 2069 C CA . THR A 1 274 ? -14.113 0.872 4.602 1.00 93.69 274 THR A CA 1
ATOM 2070 C C . THR A 1 274 ? -12.822 0.459 3.893 1.00 93.69 274 THR A C 1
ATOM 2072 O O . THR A 1 274 ? -12.707 -0.687 3.457 1.00 93.69 274 THR A O 1
ATOM 2075 N N . SER A 1 275 ? -11.840 1.361 3.783 1.00 96.69 275 SER A N 1
ATOM 2076 C CA . SER A 1 275 ? -10.527 1.045 3.220 1.00 96.69 275 SER A CA 1
ATOM 2077 C C . SER A 1 275 ? -9.833 -0.049 4.024 1.00 96.69 275 SER A C 1
ATOM 2079 O O . SER A 1 275 ? -9.993 -0.145 5.241 1.00 96.69 275 SER A O 1
ATOM 2081 N N . ARG A 1 276 ? -9.032 -0.861 3.332 1.00 98.12 276 ARG A N 1
ATOM 2082 C CA . ARG A 1 276 ? -8.223 -1.932 3.918 1.00 98.12 276 ARG A CA 1
ATOM 2083 C C . ARG A 1 276 ? -6.788 -1.434 4.049 1.00 98.12 276 ARG A C 1
ATOM 2085 O O . ARG A 1 276 ? -6.171 -1.075 3.046 1.00 98.12 276 ARG A O 1
ATOM 2092 N N . ILE A 1 277 ? -6.282 -1.391 5.276 1.00 98.50 277 ILE A N 1
ATOM 2093 C CA . ILE A 1 277 ? -4.948 -0.898 5.611 1.00 98.50 277 ILE A CA 1
ATOM 2094 C C . ILE A 1 277 ? -4.118 -2.035 6.185 1.00 98.50 277 ILE A C 1
ATOM 2096 O O . ILE A 1 277 ? -4.563 -2.770 7.070 1.00 98.50 277 ILE A O 1
ATOM 2100 N N . VAL A 1 278 ? -2.913 -2.170 5.648 1.00 98.75 278 VAL A N 1
ATOM 2101 C CA . VAL A 1 278 ? -1.917 -3.159 6.039 1.00 98.75 278 VAL A CA 1
ATOM 2102 C C . VAL A 1 278 ? -0.974 -2.521 7.052 1.00 98.75 278 VAL A C 1
ATOM 2104 O O . VAL A 1 278 ? -0.283 -1.561 6.719 1.00 98.75 278 VAL A O 1
ATOM 2107 N N . PHE A 1 279 ? -0.917 -3.067 8.262 1.00 98.38 279 PHE A N 1
ATOM 2108 C CA . PHE A 1 279 ? 0.069 -2.690 9.279 1.00 98.38 279 PHE A CA 1
ATOM 2109 C C . PHE A 1 279 ? 0.978 -3.870 9.609 1.00 98.38 279 PHE A C 1
ATOM 2111 O O . PHE A 1 279 ? 0.577 -5.029 9.471 1.00 98.38 279 PHE A O 1
ATOM 2118 N N . ALA A 1 280 ? 2.186 -3.576 10.084 1.00 97.06 280 ALA A N 1
ATOM 2119 C CA . ALA A 1 280 ? 3.046 -4.591 10.669 1.00 97.06 280 ALA A CA 1
ATOM 2120 C C . ALA A 1 280 ? 2.543 -4.944 12.076 1.00 97.06 280 ALA A C 1
ATOM 2122 O O . ALA A 1 280 ? 2.092 -4.077 12.838 1.00 97.06 280 ALA A O 1
ATOM 2123 N N . ARG A 1 281 ? 2.610 -6.229 12.423 1.00 94.00 281 ARG A N 1
ATOM 2124 C CA . ARG A 1 281 ? 2.394 -6.679 13.799 1.00 94.00 281 ARG A CA 1
ATOM 2125 C C . ARG A 1 281 ? 3.695 -6.568 14.579 1.00 94.00 281 ARG A C 1
ATOM 2127 O O . ARG A 1 281 ? 4.763 -6.884 14.058 1.00 94.00 281 ARG A O 1
ATOM 2134 N N . SER A 1 282 ? 3.607 -6.141 15.836 1.00 85.25 282 SER A N 1
ATOM 2135 C CA . SER A 1 282 ? 4.791 -6.055 16.685 1.00 85.25 282 SER A CA 1
ATOM 2136 C C . SER A 1 282 ? 5.291 -7.459 17.026 1.00 85.25 282 SER A C 1
ATOM 2138 O O . SER A 1 282 ? 4.587 -8.240 17.663 1.00 85.25 282 SER A O 1
ATOM 2140 N N . HIS A 1 283 ? 6.541 -7.775 16.680 1.00 66.31 283 HIS A N 1
ATOM 2141 C CA . HIS A 1 283 ? 7.179 -9.051 17.044 1.00 66.31 283 HIS A CA 1
ATOM 2142 C C . HIS A 1 283 ? 7.632 -9.084 18.524 1.00 66.31 283 HIS A C 1
ATOM 2144 O O . HIS A 1 283 ? 8.444 -9.911 18.954 1.00 66.31 283 HIS A O 1
ATOM 2150 N N . LYS A 1 284 ? 7.145 -8.167 19.367 1.00 56.88 284 LYS A N 1
ATOM 2151 C CA . LYS A 1 284 ? 7.595 -8.048 20.756 1.00 56.88 284 LYS A CA 1
ATOM 2152 C C . LYS A 1 284 ? 6.926 -9.081 21.675 1.00 56.88 284 LYS A C 1
ATOM 2154 O O . LYS A 1 284 ? 6.207 -8.696 22.594 1.00 56.88 284 LYS A O 1
ATOM 2159 N N . LEU A 1 285 ? 7.192 -10.379 21.455 1.00 46.88 285 LEU A N 1
ATOM 2160 C CA . LEU A 1 285 ? 7.358 -11.395 22.514 1.00 46.88 285 LEU A CA 1
ATOM 2161 C C . LEU A 1 28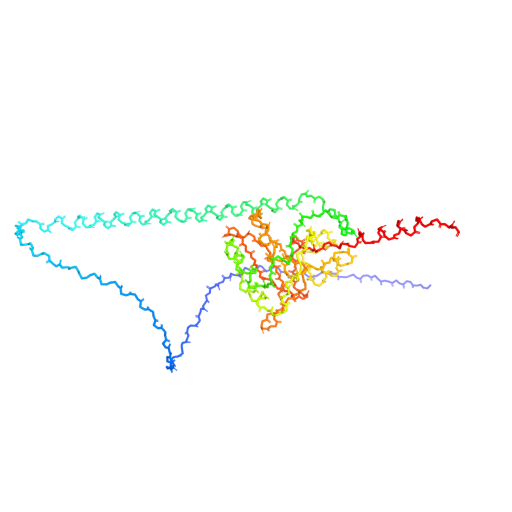5 ? 7.910 -12.748 21.990 1.00 46.88 285 LEU A C 1
ATOM 2163 O O . LEU A 1 285 ? 7.156 -13.662 21.685 1.00 46.88 285 LEU A O 1
ATOM 2167 N N . ALA A 1 286 ? 9.239 -12.896 21.967 1.00 39.28 286 ALA A N 1
ATOM 2168 C CA . ALA A 1 286 ? 9.927 -14.202 22.065 1.00 39.28 286 ALA A CA 1
ATOM 2169 C C . ALA A 1 286 ? 11.364 -14.099 22.631 1.00 39.28 286 ALA A C 1
ATOM 2171 O O . ALA A 1 286 ? 11.948 -15.101 23.033 1.00 39.28 286 ALA A O 1
ATOM 2172 N N . ALA A 1 287 ? 11.942 -12.893 22.719 1.00 40.56 287 ALA A N 1
ATOM 2173 C CA . ALA A 1 287 ? 13.265 -12.698 23.325 1.00 40.56 287 ALA A CA 1
ATOM 2174 C C . ALA A 1 287 ? 13.243 -12.688 24.869 1.00 40.56 287 ALA A C 1
ATOM 2176 O O . ALA A 1 287 ? 14.235 -13.041 25.499 1.00 40.56 287 ALA A O 1
ATOM 2177 N N . ASN A 1 288 ? 12.111 -12.339 25.493 1.00 41.12 288 ASN A N 1
ATOM 2178 C CA . ASN A 1 288 ? 12.034 -12.193 26.954 1.00 41.12 288 ASN A CA 1
ATOM 2179 C C . ASN A 1 288 ? 11.547 -13.450 27.687 1.00 41.12 288 ASN A C 1
ATOM 2181 O O . ASN A 1 288 ? 11.716 -13.529 28.897 1.00 41.12 288 ASN A O 1
ATOM 2185 N N . THR A 1 289 ? 10.979 -14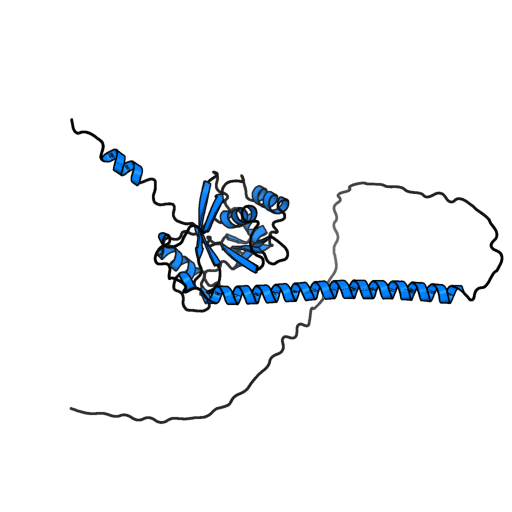.437 26.994 1.00 44.97 289 THR A N 1
ATOM 2186 C CA . THR A 1 289 ? 10.559 -15.695 27.635 1.00 44.97 289 THR A CA 1
ATOM 2187 C C . THR A 1 289 ? 11.760 -16.622 27.861 1.00 44.97 289 THR A C 1
ATOM 2189 O O . THR A 1 289 ? 11.888 -17.217 28.920 1.00 44.97 289 THR A O 1
ATOM 2192 N N . ASN A 1 290 ? 12.732 -16.630 26.939 1.00 46.78 290 ASN A N 1
ATOM 2193 C CA . ASN A 1 290 ? 13.936 -17.464 27.062 1.00 46.78 290 ASN A CA 1
ATOM 2194 C C . ASN A 1 290 ? 14.952 -16.973 28.113 1.00 46.78 290 ASN A C 1
ATOM 2196 O O . ASN A 1 290 ? 15.753 -17.770 28.593 1.00 46.78 290 ASN A O 1
ATOM 2200 N N . LEU A 1 291 ? 14.938 -15.687 28.484 1.00 50.81 291 LEU A N 1
ATOM 2201 C CA . LEU A 1 291 ? 15.850 -15.146 29.505 1.00 50.81 291 LEU A CA 1
ATOM 2202 C C . LEU A 1 291 ? 15.297 -15.268 30.931 1.00 50.81 291 LEU A C 1
ATOM 2204 O O . LEU A 1 291 ? 16.074 -15.419 31.871 1.00 50.81 291 LEU A O 1
ATOM 2208 N N . VAL A 1 292 ? 13.973 -15.239 31.105 1.00 52.78 292 VAL A N 1
ATOM 2209 C CA . VAL A 1 292 ? 13.355 -15.391 32.433 1.00 52.78 292 VAL A CA 1
ATOM 2210 C C . VAL A 1 292 ? 13.345 -16.863 32.864 1.00 52.78 292 VAL A C 1
ATOM 2212 O O . VAL A 1 292 ? 13.613 -17.146 34.030 1.00 52.78 292 VAL A O 1
ATOM 2215 N N . ASP A 1 293 ? 13.181 -17.801 31.926 1.00 50.75 293 ASP A N 1
ATOM 2216 C CA . ASP A 1 293 ? 13.235 -19.238 32.228 1.00 50.75 293 ASP A CA 1
ATOM 2217 C C . ASP A 1 293 ? 14.670 -19.749 32.480 1.00 50.75 293 ASP A C 1
ATOM 2219 O O . ASP A 1 293 ? 14.865 -20.682 33.257 1.00 50.75 293 ASP A O 1
ATOM 2223 N N . GLN A 1 294 ? 15.702 -19.106 31.912 1.00 49.44 294 GLN A N 1
ATOM 2224 C CA . GLN A 1 294 ? 17.108 -19.443 32.202 1.00 49.44 294 GLN A CA 1
ATOM 2225 C C . GLN A 1 294 ? 17.617 -18.849 33.525 1.00 49.44 294 GLN A C 1
ATOM 2227 O O . GLN A 1 294 ? 18.474 -19.447 34.174 1.00 49.44 294 GLN A O 1
ATOM 2232 N N . ALA A 1 295 ? 17.075 -17.712 33.972 1.00 48.28 295 ALA A N 1
ATOM 2233 C CA . ALA A 1 295 ? 17.439 -17.117 35.260 1.00 48.28 295 ALA A CA 1
ATOM 2234 C C . ALA A 1 295 ? 16.806 -17.842 36.466 1.00 48.28 295 ALA A C 1
ATOM 2236 O O . ALA A 1 295 ? 17.314 -17.735 37.581 1.00 48.28 295 ALA A O 1
ATOM 2237 N N . ALA A 1 296 ? 15.725 -18.601 36.255 1.00 53.38 296 ALA A N 1
ATOM 2238 C CA . ALA A 1 296 ? 15.058 -19.385 37.298 1.00 53.38 296 ALA A CA 1
ATOM 2239 C C . ALA A 1 296 ? 15.691 -20.772 37.542 1.00 53.38 296 ALA A C 1
ATOM 2241 O O . ALA A 1 296 ? 15.313 -21.449 38.497 1.00 53.38 296 ALA A O 1
ATOM 2242 N N . ALA A 1 297 ? 16.650 -21.194 36.709 1.00 52.78 297 ALA A N 1
ATOM 2243 C CA . ALA A 1 297 ? 17.245 -22.532 36.747 1.00 52.78 297 ALA A CA 1
ATOM 2244 C C . ALA A 1 297 ? 18.663 -22.592 37.349 1.00 52.78 297 ALA A C 1
ATOM 2246 O O . ALA A 1 297 ? 19.299 -23.639 37.272 1.00 52.78 297 ALA A O 1
ATOM 2247 N N . VAL A 1 298 ? 19.175 -21.511 37.952 1.00 51.94 298 VAL A N 1
ATOM 2248 C CA . VAL A 1 298 ? 20.477 -21.539 38.644 1.00 51.94 298 VAL A CA 1
ATOM 2249 C C . VAL A 1 298 ? 20.293 -22.132 40.051 1.00 51.94 298 VAL A C 1
ATOM 2251 O O . VAL A 1 298 ? 19.625 -21.503 40.880 1.00 51.94 298 VAL A O 1
ATOM 2254 N N . PRO A 1 299 ? 20.867 -23.309 40.369 1.00 51.72 299 PRO A N 1
ATOM 2255 C CA . PRO A 1 299 ? 20.886 -23.820 41.732 1.00 51.72 299 PRO A CA 1
ATOM 2256 C C . PRO A 1 299 ? 21.784 -22.925 42.588 1.00 51.72 299 PRO A C 1
ATOM 2258 O O . PRO A 1 299 ? 22.888 -22.567 42.181 1.00 51.72 299 PRO A O 1
ATOM 2261 N N . ARG A 1 300 ? 21.304 -22.553 43.776 1.00 48.50 300 ARG A N 1
ATOM 2262 C CA . ARG A 1 300 ? 22.164 -21.993 44.820 1.00 48.50 300 ARG A CA 1
ATOM 2263 C C . ARG A 1 300 ? 22.949 -23.150 45.438 1.00 48.50 300 ARG A C 1
ATOM 2265 O O . ARG A 1 300 ? 22.335 -23.977 46.110 1.00 48.50 300 ARG A O 1
ATOM 2272 N N . GLU A 1 301 ? 24.255 -23.185 45.204 1.00 45.88 301 GLU A N 1
ATOM 2273 C CA . GLU A 1 301 ? 25.233 -23.876 46.058 1.00 45.88 301 GLU A CA 1
ATOM 2274 C C . GLU A 1 301 ? 26.019 -22.845 46.869 1.00 45.88 301 GLU A C 1
ATOM 2276 O O . GLU A 1 301 ? 26.327 -21.764 46.310 1.00 45.88 301 GLU A O 1
#

Foldseek 3Di:
DDDDDDDDDDDDDDDDDDDDDDDDDDDDDDDDDDDDDDDDDDDDDDDDDDDDDDDDDDDDDDDDDPPPVVVVVVVVVVVVVVVVVVVVVVVVVVVVVVVVVLVVVVVVVVVVLPPDPLAAQQAPVVFDQPDKFKFLPDQALVVLVVLCVVVVAAEAPVRVQLSPDPVQDTDNDIDIFTKTKDFLVSLPDDDQKDFLQVSLVSCVNRQWAQDRLRCQSRCLSVPQVDDAPAKEWRRHFFGQGPVGFTWTWIFHHPPVGTYIYTDRPDRRDIDGRSHIYMTTHDPPPDPPVVVVVVVVPDDDD

Radius of gyration: 32.7 Å; chains: 1; bounding box: 66×59×122 Å

Sequence (301 aa):
MEIGILEAIGPASGRISKAAGECSWTSFPSVLPLDSEAGFFCQLDRKSDFAMSIPKSITQCTSVNRHNRSTACHYLVVLILSVCILQLASSTAQAQCAARDVLERQLKFKTRASEAPQRLIKSERDIAIWKTIAIGTFADSLKLRDAMDSMRCSVGSQAGEILARPSFITASQKTDMELALVSPTQLGFTSDRVTLADLYSRARKLGFELAPAEVGPQLRIQYFDQPVGEFLIIGMEPIMTWSGDPIILNVANGGAGLILIGQDGRAEAEIPATSRIVFARSHKLAANTNLVDQAAAVPRE

pLDDT: mean 74.07, std 27.39, range [24.11, 98.88]